Protein AF-A0A7S2LHW0-F1 (afdb_monomer)

pLDDT: mean 75.79, std 20.21, range [29.61, 96.0]

Radius of gyration: 21.24 Å; Cα contacts (8 Å, |Δi|>4): 248; chains: 1; bounding box: 62×40×60 Å

Solvent-accessible surface area (backbone atoms only — not comparable to full-atom values): 13109 Å² total; per-residue (Å²): 128,64,91,74,35,71,69,47,44,50,52,31,43,50,45,49,65,37,89,84,50,51,56,59,52,28,21,49,29,48,45,50,35,62,70,56,60,42,73,67,28,50,48,43,50,59,73,39,40,67,63,47,50,50,56,47,60,73,57,48,66,50,90,78,70,46,72,48,52,52,50,23,53,54,34,50,50,54,50,34,39,74,66,54,41,72,67,34,48,55,51,32,48,54,51,36,67,39,85,79,37,59,69,70,57,26,48,52,26,30,50,33,35,33,70,48,60,40,72,65,30,43,50,51,31,43,50,46,34,60,38,84,85,51,53,70,66,53,22,46,41,18,49,50,24,34,60,70,50,63,39,76,65,26,50,51,44,50,63,76,35,45,68,42,51,48,56,50,44,60,63,36,72,78,46,94,74,52,76,60,46,53,53,50,50,52,50,44,45,73,70,64,48,83,77,74,66,66,76,69,80,78,62,75,81,71,95,82,72,85,64,58,61,64,52,51,50,52,53,59,64,68,60,54,70,69,70,58,58,74,66,74,76,122

Organism: NCBI:txid1333877

InterPro domains:
  IPR004155 PBS lyase HEAT-like repeat [PF03130] (76-98)
  IPR004155 PBS lyase HEAT-like repeat [SM00567] (23-52)
  IPR004155 PBS lyase HEAT-like repeat [SM00567] (70-99)
  IPR004155 PBS lyase HEAT-like repeat [SM00567] (103-132)
  IPR004155 PBS lyase HEAT-like repeat [SM00567] (136-168)
  IPR011989 Armadillo-like helical [G3DSA:1.25.10.10] (68-234)
  IPR016024 Armadillo-type fold [SSF48371] (73-160)

Sequence (234 aa):
GKIGSDEAVRALKEALLAPVAGLGIRGRALGELLNIGSEEALAALRDAMEPLKKVMMDNLNVKLHDFVTMEFLQGAIKALVKIGSEEAVAALKKVLQNPTGQSQIRERAAEALCKIGSEQAAAVLAEVLKDLKADRGTRVRSAEALGKLGSKKAVAALKDSVPALKDLLDKFAKDATHADAMSVAEILGKIGSKAAVPVQELNKPEPGMKMREGMDEARGKIGSKEAVSALKGA

Nearest PDB structures (foldseek):
  4d4z-assembly1_A  TM=3.324E-01  e=2.562E-05  Homo sapiens
  5tqc-assembly1_A  TM=3.895E-01  e=8.385E-02  Homo sapiens
  8a1i-assembly1_A  TM=3.280E-01  e=5.099E-02  Mus musculus
  2z5k-assembly1_A  TM=4.441E-01  e=1.729E-01  Homo sapiens
  5j3v-assembly2_B  TM=3.853E-01  e=2.482E-01  Homo sap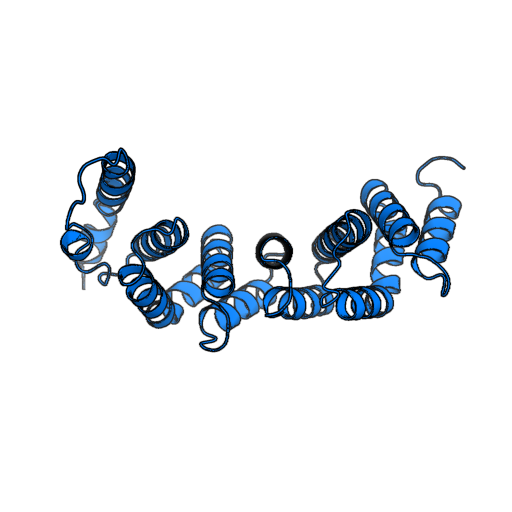iens

Structure (mmCIF, N/CA/C/O backbone):
data_AF-A0A7S2LHW0-F1
#
_entry.id   AF-A0A7S2LHW0-F1
#
loop_
_atom_site.group_PDB
_atom_site.id
_atom_site.type_symbol
_atom_site.label_atom_id
_atom_site.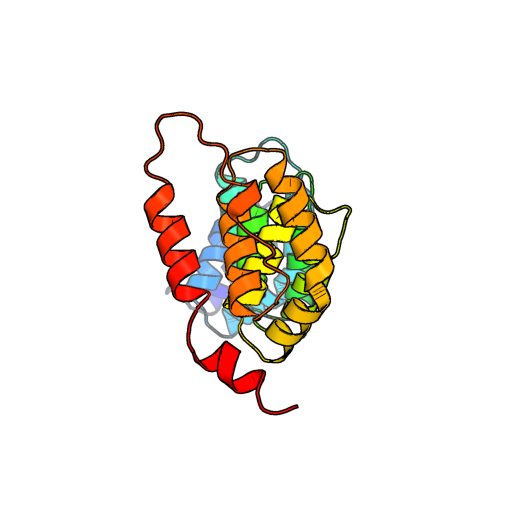label_alt_id
_atom_site.label_comp_id
_atom_site.label_asym_id
_atom_site.label_entity_id
_atom_site.label_seq_id
_atom_site.pdbx_PDB_ins_code
_atom_site.Cartn_x
_atom_site.Cartn_y
_atom_site.Cartn_z
_atom_site.occupancy
_atom_site.B_iso_or_equiv
_atom_site.auth_seq_id
_atom_site.auth_comp_id
_atom_site.auth_asym_id
_atom_site.auth_atom_id
_atom_site.pdbx_PDB_model_num
ATOM 1 N N . GLY A 1 1 ? 14.657 6.210 -31.011 1.00 49.12 1 GLY A N 1
ATOM 2 C CA . GLY A 1 1 ? 13.487 5.468 -31.523 1.00 49.12 1 GLY A CA 1
ATOM 3 C C . GLY A 1 1 ? 12.232 6.269 -31.255 1.00 49.12 1 GLY A C 1
ATOM 4 O O . GLY A 1 1 ? 12.289 7.184 -30.440 1.00 49.12 1 GLY A O 1
ATOM 5 N N . LYS A 1 2 ? 11.126 5.965 -31.941 1.00 57.84 2 LYS A N 1
ATOM 6 C CA . LYS A 1 2 ? 9.816 6.550 -31.612 1.00 57.84 2 LYS A CA 1
ATOM 7 C C . LYS A 1 2 ? 9.465 6.187 -30.162 1.00 57.84 2 LYS A C 1
ATOM 9 O O . LYS A 1 2 ? 9.706 5.055 -29.749 1.00 57.84 2 LYS A O 1
ATOM 14 N N . ILE A 1 3 ? 8.942 7.142 -29.395 1.00 59.22 3 ILE A N 1
ATOM 15 C CA . ILE A 1 3 ? 8.457 6.886 -28.032 1.00 59.22 3 ILE A CA 1
ATOM 16 C C . ILE A 1 3 ? 7.357 5.820 -28.134 1.00 59.22 3 ILE A C 1
ATOM 18 O O . ILE A 1 3 ? 6.419 5.993 -28.911 1.00 59.22 3 ILE A O 1
ATOM 22 N N . GLY A 1 4 ? 7.518 4.709 -27.411 1.00 64.06 4 GLY A N 1
ATOM 23 C CA . GLY A 1 4 ? 6.578 3.584 -27.422 1.00 64.06 4 GLY A CA 1
ATOM 24 C C . GLY A 1 4 ? 6.794 2.518 -28.505 1.00 64.06 4 GLY A C 1
ATOM 25 O O . GLY A 1 4 ? 5.899 1.706 -28.692 1.00 64.06 4 GLY A O 1
ATOM 26 N N . SER A 1 5 ? 7.930 2.488 -29.220 1.00 81.75 5 SER A N 1
ATOM 27 C CA . SER A 1 5 ? 8.251 1.325 -30.072 1.00 81.75 5 SER A CA 1
ATOM 28 C C . SER A 1 5 ? 8.677 0.108 -29.241 1.00 81.75 5 SER A C 1
ATOM 30 O O . SER A 1 5 ? 9.200 0.266 -28.133 1.00 81.75 5 SER A O 1
ATOM 32 N N . ASP A 1 6 ? 8.519 -1.098 -29.789 1.00 85.88 6 ASP A N 1
ATOM 33 C CA . ASP A 1 6 ? 8.935 -2.349 -29.138 1.00 85.88 6 ASP A CA 1
ATOM 34 C C . ASP A 1 6 ? 10.423 -2.334 -28.758 1.00 85.88 6 ASP A C 1
ATOM 36 O O . ASP A 1 6 ? 10.808 -2.799 -27.682 1.00 85.88 6 ASP A O 1
ATOM 40 N N . GLU A 1 7 ? 11.278 -1.725 -29.590 1.00 88.00 7 GLU A N 1
ATOM 41 C CA . GLU A 1 7 ? 12.697 -1.556 -29.265 1.00 88.00 7 GLU A CA 1
ATOM 42 C C . GLU A 1 7 ? 12.911 -0.619 -28.074 1.00 88.00 7 GLU A C 1
ATOM 44 O O . GLU A 1 7 ? 13.799 -0.861 -27.254 1.00 88.00 7 GLU A O 1
ATOM 49 N N . ALA A 1 8 ? 12.104 0.440 -27.949 1.00 89.62 8 ALA A N 1
ATOM 50 C CA . ALA A 1 8 ? 12.177 1.348 -26.810 1.00 89.62 8 ALA A CA 1
ATOM 51 C C . ALA A 1 8 ? 11.756 0.636 -25.516 1.00 89.62 8 ALA A C 1
ATOM 53 O O . ALA A 1 8 ? 12.465 0.726 -24.515 1.00 89.62 8 ALA A O 1
ATOM 54 N N . VAL A 1 9 ? 10.659 -0.128 -25.543 1.00 92.19 9 VAL A N 1
ATOM 55 C CA . VAL A 1 9 ? 10.203 -0.930 -24.394 1.00 92.19 9 VAL A CA 1
ATOM 56 C C . VAL A 1 9 ? 11.270 -1.944 -23.977 1.00 92.19 9 VAL A C 1
ATOM 58 O O . VAL A 1 9 ? 11.581 -2.067 -22.789 1.00 92.19 9 VAL A O 1
ATOM 61 N N . ARG A 1 10 ? 11.893 -2.624 -24.946 1.00 91.12 10 ARG A N 1
ATOM 62 C CA . ARG A 1 10 ? 12.979 -3.574 -24.687 1.00 91.12 10 ARG A CA 1
ATOM 63 C C . ARG A 1 10 ? 14.188 -2.907 -24.032 1.00 91.12 10 ARG A C 1
ATOM 65 O O . ARG A 1 10 ? 14.666 -3.398 -23.012 1.00 91.12 10 ARG A O 1
ATOM 72 N N . ALA A 1 11 ? 14.641 -1.772 -24.564 1.00 92.31 11 ALA A N 1
ATOM 73 C CA . ALA A 1 11 ? 15.771 -1.033 -24.003 1.00 92.31 11 ALA A CA 1
ATOM 74 C C . ALA A 1 11 ? 15.489 -0.545 -22.571 1.00 92.31 11 ALA A C 1
ATOM 76 O O . ALA A 1 11 ? 16.358 -0.612 -21.700 1.00 92.31 11 ALA A O 1
ATOM 77 N N . LEU A 1 12 ? 14.259 -0.099 -22.295 1.00 93.00 12 LEU A N 1
ATOM 78 C CA . LEU A 1 12 ? 13.845 0.308 -20.952 1.00 93.00 12 LEU A CA 1
ATOM 79 C C . LEU A 1 12 ? 13.828 -0.876 -19.978 1.00 93.00 12 LEU A C 1
ATOM 81 O O . LEU A 1 12 ? 14.305 -0.742 -18.851 1.00 93.00 12 LEU A O 1
ATOM 85 N N . LYS A 1 13 ? 13.346 -2.049 -20.409 1.00 92.25 13 LYS A N 1
ATOM 86 C CA . LYS A 1 13 ? 13.404 -3.286 -19.614 1.00 92.25 13 LYS A CA 1
ATOM 87 C C . LYS A 1 13 ? 14.845 -3.672 -19.276 1.00 92.25 13 LYS A C 1
ATOM 89 O O . LYS A 1 13 ? 15.141 -4.009 -18.131 1.00 92.25 13 LYS A O 1
ATOM 94 N N . GLU A 1 14 ? 15.750 -3.597 -20.247 1.00 91.88 14 GLU A N 1
ATOM 95 C CA . GLU A 1 14 ? 17.173 -3.886 -20.041 1.00 91.88 14 GLU A CA 1
ATOM 96 C C . GLU A 1 14 ? 17.810 -2.898 -19.053 1.00 91.88 14 GLU A C 1
ATOM 98 O O . GLU A 1 14 ? 18.486 -3.318 -18.114 1.00 91.88 14 GLU A O 1
ATOM 103 N N . ALA A 1 15 ? 17.529 -1.598 -19.185 1.00 91.81 15 ALA A N 1
ATOM 104 C CA . ALA A 1 15 ? 18.008 -0.576 -18.253 1.00 91.81 15 ALA A CA 1
ATOM 105 C C . ALA A 1 15 ? 17.473 -0.775 -16.823 1.00 91.81 15 ALA A C 1
ATOM 107 O O . ALA A 1 15 ? 18.178 -0.511 -15.846 1.00 91.81 15 ALA A O 1
ATOM 108 N N . LEU A 1 16 ? 16.238 -1.262 -16.693 1.00 89.50 16 LEU A N 1
ATOM 109 C CA . LEU A 1 16 ? 15.597 -1.558 -15.415 1.00 89.50 16 LEU A CA 1
ATOM 110 C C . LEU A 1 16 ? 16.256 -2.744 -14.694 1.00 89.50 16 LEU A C 1
ATOM 112 O O . LEU A 1 16 ? 16.448 -2.705 -13.476 1.00 89.50 16 LEU A O 1
ATOM 116 N N . LEU A 1 17 ? 16.619 -3.782 -15.452 1.00 87.50 17 LEU A N 1
ATOM 117 C CA . LEU A 1 17 ? 17.159 -5.047 -14.945 1.00 87.50 17 LEU A CA 1
ATOM 118 C C . LEU A 1 17 ? 18.690 -5.105 -14.908 1.00 87.50 17 LEU A C 1
ATOM 120 O O . LEU A 1 17 ? 19.252 -6.031 -14.322 1.00 87.50 17 LEU A O 1
ATOM 124 N N . ALA A 1 18 ? 19.371 -4.124 -15.500 1.00 88.62 18 ALA A N 1
ATOM 125 C CA . ALA A 1 18 ? 20.823 -4.075 -15.550 1.00 88.62 18 ALA A CA 1
ATOM 126 C C . ALA A 1 18 ? 21.444 -4.176 -14.133 1.00 88.62 18 ALA A C 1
ATOM 128 O O . ALA A 1 18 ? 21.100 -3.381 -13.243 1.00 88.62 18 ALA A O 1
ATOM 129 N N . PRO A 1 19 ? 22.390 -5.113 -13.904 1.00 81.25 19 PRO A N 1
ATOM 130 C CA . PRO A 1 19 ? 23.000 -5.331 -12.590 1.00 81.25 19 PRO A CA 1
ATOM 131 C C . PRO A 1 19 ? 23.672 -4.080 -12.015 1.00 81.25 19 PRO A C 1
ATOM 133 O O . PRO A 1 19 ? 23.553 -3.804 -10.824 1.00 81.25 19 PRO A O 1
ATOM 136 N N . VAL A 1 20 ? 24.321 -3.296 -12.882 1.00 81.00 20 VAL A N 1
ATOM 137 C CA . VAL A 1 20 ? 25.066 -2.076 -12.527 1.00 81.00 20 VAL A CA 1
ATOM 138 C C . VAL A 1 20 ? 24.219 -0.800 -12.566 1.00 81.00 20 VAL A C 1
ATOM 140 O O . VAL A 1 20 ? 24.731 0.283 -12.293 1.00 81.00 20 VAL A O 1
ATOM 143 N N . ALA A 1 21 ? 22.932 -0.888 -12.916 1.00 84.75 21 ALA A N 1
ATOM 144 C CA . ALA A 1 21 ? 22.084 0.296 -12.989 1.00 84.75 21 ALA A CA 1
ATOM 145 C C . ALA A 1 21 ? 21.808 0.865 -11.591 1.00 84.75 21 ALA A C 1
ATOM 147 O O . ALA A 1 21 ? 21.244 0.195 -10.723 1.00 84.75 21 ALA A O 1
ATOM 148 N N . GLY A 1 22 ? 22.164 2.135 -11.397 1.00 87.56 22 GLY A N 1
ATOM 149 C CA . GLY A 1 22 ? 21.796 2.889 -10.202 1.00 87.56 22 GLY A CA 1
ATOM 150 C C . GLY A 1 22 ? 20.292 3.182 -10.137 1.00 87.56 22 GLY A C 1
ATOM 151 O O . GLY A 1 22 ? 19.583 3.134 -11.148 1.00 87.56 22 GLY A O 1
ATOM 152 N N . LEU A 1 23 ? 19.805 3.546 -8.947 1.00 87.56 23 LEU A N 1
ATOM 153 C CA . LEU A 1 23 ? 18.380 3.808 -8.698 1.00 87.56 23 LEU A CA 1
ATOM 154 C C . LEU A 1 23 ? 17.786 4.874 -9.627 1.00 87.56 23 LEU A C 1
ATOM 156 O O . LEU A 1 23 ? 16.655 4.717 -10.068 1.00 87.56 23 LEU A O 1
ATOM 160 N N . GLY A 1 24 ? 18.548 5.905 -10.005 1.00 87.75 24 GLY A N 1
ATOM 161 C CA . GLY A 1 24 ? 18.067 6.945 -10.924 1.00 87.75 24 GLY A CA 1
ATOM 162 C C . GLY A 1 24 ? 17.865 6.467 -12.368 1.00 87.75 24 GLY A C 1
ATOM 163 O O . GLY A 1 24 ? 17.006 6.981 -13.081 1.00 87.75 24 GLY A O 1
ATOM 164 N N . ILE A 1 25 ? 18.626 5.467 -12.827 1.00 90.38 25 ILE A N 1
ATOM 165 C CA . ILE A 1 25 ? 18.393 4.846 -14.143 1.00 90.38 25 ILE A CA 1
ATOM 166 C C . ILE A 1 25 ? 17.143 3.973 -14.065 1.00 90.38 25 ILE A C 1
ATOM 168 O O . ILE A 1 25 ? 16.251 4.115 -14.897 1.00 90.38 25 ILE A O 1
ATOM 172 N N . ARG A 1 26 ? 17.045 3.138 -13.024 1.00 91.25 26 ARG A N 1
ATOM 173 C CA . ARG A 1 26 ? 15.880 2.272 -12.802 1.00 91.25 26 ARG A CA 1
ATOM 174 C C . ARG A 1 26 ? 14.591 3.078 -12.635 1.00 91.25 26 ARG A C 1
ATOM 176 O O . ARG A 1 26 ? 13.584 2.730 -13.235 1.00 91.25 26 ARG A O 1
ATOM 183 N N . GLY A 1 27 ? 14.631 4.169 -11.872 1.00 87.94 27 GLY A N 1
ATOM 184 C CA . GLY A 1 27 ? 13.491 5.056 -11.633 1.00 87.94 27 GLY A CA 1
ATOM 185 C C . GLY A 1 27 ? 12.980 5.699 -12.919 1.00 87.94 27 GLY A C 1
ATOM 186 O O . GLY A 1 27 ? 11.784 5.636 -13.194 1.00 87.94 27 GLY A O 1
ATOM 187 N N . ARG A 1 28 ? 13.888 6.221 -13.756 1.00 89.88 28 ARG A N 1
ATOM 188 C CA . ARG A 1 28 ? 13.533 6.766 -15.076 1.00 89.88 28 ARG A CA 1
ATOM 189 C C . ARG A 1 28 ? 12.982 5.698 -16.008 1.00 89.88 28 ARG A C 1
ATOM 191 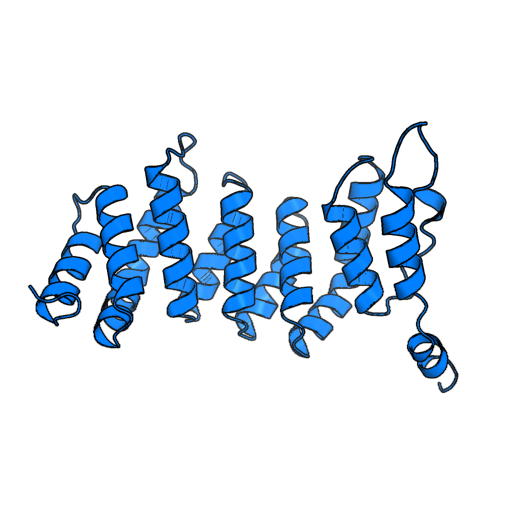O O . ARG A 1 28 ? 11.912 5.894 -16.566 1.00 89.88 28 ARG A O 1
ATOM 198 N N . ALA A 1 29 ? 13.661 4.556 -16.127 1.00 92.19 29 ALA A N 1
ATOM 199 C CA . ALA A 1 29 ? 13.200 3.462 -16.977 1.00 92.19 29 ALA A CA 1
ATOM 200 C C . ALA A 1 29 ? 11.789 2.998 -16.589 1.00 92.19 29 ALA A C 1
ATOM 202 O O . ALA A 1 29 ? 10.929 2.795 -17.442 1.00 92.19 29 ALA A O 1
ATOM 203 N N . LEU A 1 30 ? 11.535 2.899 -15.285 1.00 91.44 30 LEU A N 1
ATOM 204 C CA . LEU A 1 30 ? 10.238 2.530 -14.750 1.00 91.44 30 LEU A CA 1
ATOM 205 C C . LEU A 1 30 ? 9.175 3.607 -15.017 1.00 91.44 30 LEU A C 1
ATOM 207 O O . LEU A 1 30 ? 8.063 3.272 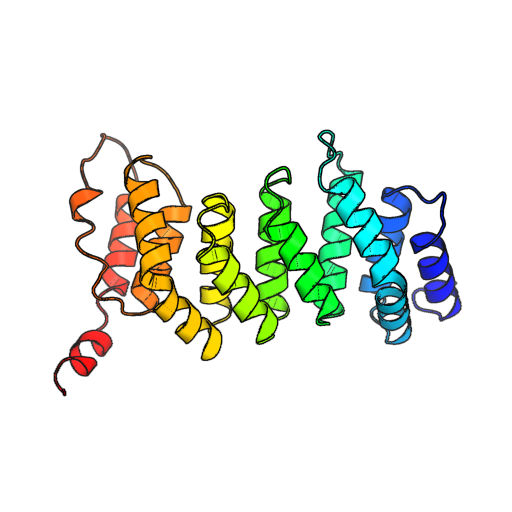-15.416 1.00 91.44 30 LEU A O 1
ATOM 211 N N . GLY A 1 31 ? 9.506 4.888 -14.838 1.00 88.75 31 GLY A N 1
ATOM 212 C CA . GLY A 1 31 ? 8.614 6.002 -15.168 1.00 88.75 31 GLY A CA 1
ATOM 213 C C . GLY A 1 31 ? 8.221 6.026 -16.646 1.00 88.75 31 GLY A C 1
ATOM 214 O O . GLY A 1 31 ? 7.042 6.159 -16.963 1.00 88.75 31 GLY A O 1
ATOM 215 N N . GLU A 1 32 ? 9.184 5.813 -17.542 1.00 91.81 32 GLU A N 1
ATOM 216 C CA . GLU A 1 32 ? 8.941 5.753 -18.987 1.00 91.81 32 GLU A CA 1
ATOM 217 C C . GLU A 1 32 ? 8.075 4.550 -19.379 1.00 91.81 32 GLU A C 1
ATOM 219 O O . GLU A 1 32 ? 7.113 4.709 -20.126 1.00 91.81 32 GLU A O 1
ATOM 224 N N . LEU A 1 33 ? 8.334 3.359 -18.826 1.00 91.88 33 LEU A N 1
ATOM 225 C CA . LEU A 1 33 ? 7.483 2.183 -19.063 1.00 91.88 33 LEU A CA 1
ATOM 226 C C . LEU A 1 33 ? 6.033 2.427 -18.617 1.00 91.88 33 LEU A C 1
ATOM 228 O O . LEU A 1 33 ? 5.095 2.037 -19.313 1.00 91.88 33 LEU A O 1
ATOM 232 N N . LEU A 1 34 ? 5.837 3.113 -17.486 1.00 89.31 34 LEU A N 1
ATOM 233 C CA . LEU A 1 34 ? 4.503 3.488 -17.008 1.00 89.31 34 LEU A CA 1
ATOM 234 C C . LEU A 1 34 ? 3.819 4.530 -17.896 1.00 89.31 34 LEU A C 1
ATOM 236 O O . LEU A 1 34 ? 2.600 4.467 -18.049 1.00 89.31 34 LEU A O 1
ATOM 240 N N . ASN A 1 35 ? 4.581 5.473 -18.453 1.00 90.62 35 ASN A N 1
ATOM 241 C CA . ASN A 1 35 ? 4.065 6.480 -19.378 1.00 90.62 35 ASN A CA 1
ATOM 242 C C . ASN A 1 35 ? 3.674 5.868 -20.727 1.00 90.62 35 ASN A C 1
ATOM 244 O O . ASN A 1 35 ? 2.663 6.273 -21.295 1.00 90.62 35 ASN A O 1
ATOM 248 N N . ILE A 1 36 ? 4.446 4.893 -21.224 1.00 92.00 36 ILE A N 1
ATOM 249 C CA . ILE A 1 36 ? 4.129 4.163 -22.458 1.00 92.00 36 ILE A CA 1
ATOM 250 C C . ILE A 1 36 ? 2.824 3.384 -22.283 1.00 92.00 36 ILE A C 1
ATOM 252 O O . ILE A 1 36 ? 1.931 3.492 -23.118 1.00 92.00 36 ILE A O 1
ATOM 256 N N . GLY A 1 37 ? 2.704 2.605 -21.202 1.00 85.44 37 GLY A N 1
ATOM 257 C CA . GLY A 1 37 ? 1.454 1.935 -20.830 1.00 85.44 37 GLY A CA 1
ATOM 258 C C . GLY A 1 37 ? 0.916 0.900 -21.830 1.00 85.44 37 GLY A C 1
ATOM 259 O O . GLY A 1 37 ? -0.226 0.475 -21.667 1.00 85.44 37 GLY A O 1
ATOM 260 N N . SER A 1 38 ? 1.700 0.495 -22.838 1.00 89.69 38 SER A N 1
ATOM 261 C CA . SER A 1 38 ? 1.346 -0.590 -23.763 1.00 89.69 38 SER A CA 1
ATOM 262 C C . SER A 1 38 ? 1.349 -1.947 -23.053 1.00 89.69 38 SER A C 1
ATOM 264 O O . SER A 1 38 ? 1.944 -2.092 -21.980 1.00 89.69 38 SER A O 1
ATOM 266 N N . GLU A 1 39 ? 0.716 -2.961 -23.646 1.00 88.44 39 GLU A N 1
ATOM 267 C CA . GLU A 1 39 ? 0.726 -4.327 -23.098 1.00 88.44 39 GLU A CA 1
ATOM 268 C C . GLU A 1 39 ? 2.154 -4.861 -22.940 1.00 88.44 39 GLU A C 1
ATOM 270 O O . GLU A 1 39 ? 2.488 -5.452 -21.916 1.00 88.44 39 GLU A O 1
ATOM 275 N N . GLU A 1 40 ? 3.036 -4.566 -23.892 1.00 89.19 40 GLU A N 1
ATOM 276 C CA . GLU A 1 40 ? 4.448 -4.944 -23.862 1.00 89.19 40 GLU A CA 1
ATOM 277 C C . GLU A 1 40 ? 5.194 -4.223 -22.735 1.00 89.19 40 GLU A C 1
ATOM 279 O O . GLU A 1 40 ? 6.014 -4.829 -22.043 1.00 89.19 40 GLU A O 1
ATOM 284 N N . ALA A 1 41 ? 4.899 -2.939 -22.505 1.00 89.69 41 ALA A N 1
ATOM 285 C CA . ALA A 1 41 ? 5.489 -2.180 -21.406 1.00 89.69 41 ALA A CA 1
ATOM 286 C C . ALA A 1 41 ? 5.021 -2.712 -20.043 1.00 89.69 41 ALA A C 1
ATOM 288 O O . ALA A 1 41 ? 5.824 -2.857 -19.118 1.00 89.69 41 ALA A O 1
ATOM 289 N N . LEU A 1 42 ? 3.741 -3.072 -19.922 1.00 88.38 42 LEU A N 1
ATOM 290 C CA . LEU A 1 42 ? 3.202 -3.710 -18.723 1.00 88.38 42 LEU A CA 1
ATOM 291 C C . LEU A 1 42 ? 3.767 -5.123 -18.530 1.00 88.38 42 LEU A C 1
ATOM 293 O O . LEU A 1 42 ? 4.089 -5.490 -17.402 1.00 88.38 42 LEU A O 1
ATOM 297 N N . ALA A 1 43 ? 3.951 -5.900 -19.599 1.00 89.19 43 ALA A N 1
ATOM 298 C CA . ALA A 1 43 ? 4.612 -7.203 -19.553 1.00 89.19 43 ALA A CA 1
ATOM 299 C C . ALA A 1 43 ? 6.074 -7.072 -19.101 1.00 89.19 43 ALA A C 1
ATOM 301 O O . ALA A 1 43 ? 6.513 -7.804 -18.220 1.00 89.19 43 ALA A O 1
ATOM 302 N N . ALA A 1 44 ? 6.806 -6.075 -19.605 1.00 89.75 44 ALA A N 1
ATOM 303 C CA . ALA A 1 44 ? 8.161 -5.779 -19.151 1.00 89.75 44 ALA A CA 1
ATOM 304 C C . ALA A 1 44 ? 8.216 -5.438 -17.653 1.00 89.75 44 ALA A C 1
ATOM 306 O O . ALA A 1 44 ? 9.117 -5.905 -16.953 1.00 89.75 44 ALA A O 1
ATOM 307 N N . LEU A 1 45 ? 7.248 -4.665 -17.148 1.00 90.75 45 LEU A N 1
ATOM 308 C CA . LEU A 1 45 ? 7.131 -4.364 -15.720 1.00 90.75 45 LEU A CA 1
ATOM 309 C C . LEU A 1 45 ? 6.787 -5.611 -14.892 1.00 90.75 45 LEU A C 1
ATOM 311 O O . LEU A 1 45 ? 7.373 -5.794 -13.826 1.00 90.75 45 LEU A O 1
ATOM 315 N N . ARG A 1 46 ? 5.892 -6.483 -15.382 1.00 89.19 46 ARG A N 1
ATOM 316 C CA . ARG A 1 46 ? 5.557 -7.770 -14.743 1.00 89.19 46 ARG A CA 1
ATOM 317 C C . ARG A 1 46 ? 6.781 -8.679 -14.652 1.00 89.19 46 ARG A C 1
ATOM 319 O O . ARG A 1 46 ? 7.082 -9.170 -13.570 1.00 89.19 46 ARG A O 1
ATOM 326 N N . ASP A 1 47 ? 7.538 -8.825 -15.733 1.00 88.56 47 ASP A N 1
ATOM 327 C CA . ASP A 1 47 ? 8.767 -9.628 -15.754 1.00 88.56 47 ASP A CA 1
ATOM 328 C C . ASP A 1 47 ? 9.835 -9.083 -14.796 1.00 88.56 47 ASP A C 1
ATOM 330 O O . ASP A 1 47 ? 10.633 -9.833 -14.232 1.00 88.56 47 ASP A O 1
ATOM 334 N N . ALA A 1 48 ? 9.852 -7.764 -14.595 1.00 86.44 48 ALA A N 1
ATOM 335 C CA . ALA A 1 48 ? 10.782 -7.105 -13.694 1.00 86.44 48 ALA A CA 1
ATOM 336 C C . ALA A 1 48 ? 10.335 -7.107 -12.224 1.00 86.44 48 ALA A C 1
ATOM 338 O O . ALA A 1 48 ? 11.087 -6.632 -11.375 1.00 86.44 48 ALA A O 1
ATOM 339 N N . MET A 1 49 ? 9.160 -7.650 -11.890 1.00 83.88 49 MET A N 1
ATOM 340 C CA . MET A 1 49 ? 8.574 -7.557 -10.549 1.00 83.88 49 MET A CA 1
ATOM 341 C C . MET A 1 49 ? 9.455 -8.113 -9.439 1.00 83.88 49 MET A C 1
ATOM 343 O O . MET A 1 49 ? 9.690 -7.429 -8.444 1.00 83.88 49 MET A O 1
ATOM 347 N N . GLU A 1 50 ? 9.948 -9.343 -9.581 1.00 86.00 50 GLU A N 1
ATOM 348 C CA . GLU A 1 50 ? 10.739 -9.970 -8.518 1.00 86.00 50 GLU A CA 1
ATOM 349 C C . GLU A 1 50 ? 12.100 -9.267 -8.326 1.00 86.00 50 GLU A C 1
ATOM 351 O O . GLU A 1 50 ? 12.435 -8.921 -7.186 1.00 86.00 50 GLU A O 1
ATOM 356 N N . PRO A 1 51 ? 12.853 -8.928 -9.398 1.00 85.44 51 PRO A N 1
ATOM 357 C CA . PRO A 1 51 ? 14.030 -8.067 -9.284 1.00 85.44 51 PRO A CA 1
ATOM 358 C C . PRO A 1 51 ? 13.726 -6.701 -8.656 1.00 85.44 51 PRO A C 1
ATOM 360 O O . PRO A 1 51 ? 14.453 -6.257 -7.766 1.00 85.44 51 PRO A O 1
ATOM 363 N N . LEU A 1 52 ? 12.643 -6.038 -9.077 1.00 83.56 52 LEU A N 1
ATOM 364 C CA . LEU A 1 52 ? 12.255 -4.723 -8.566 1.00 83.56 52 LEU A CA 1
ATOM 365 C C . LEU A 1 52 ? 11.886 -4.770 -7.096 1.00 83.56 52 LEU A C 1
ATOM 367 O O . LEU A 1 52 ? 12.313 -3.910 -6.335 1.00 83.56 52 LEU A O 1
ATOM 371 N N . LYS A 1 53 ? 11.129 -5.782 -6.686 1.00 85.88 53 LYS A N 1
ATOM 372 C CA . LYS A 1 53 ? 10.786 -6.031 -5.291 1.00 85.88 53 LYS A CA 1
ATOM 373 C C . LYS A 1 53 ? 12.048 -6.204 -4.460 1.00 85.88 53 LYS A C 1
ATOM 375 O O . LYS A 1 53 ? 12.136 -5.581 -3.410 1.00 85.88 53 LYS A O 1
ATOM 380 N N . LYS A 1 54 ? 13.036 -6.976 -4.922 1.00 86.69 54 LYS A N 1
ATOM 381 C CA . LYS A 1 54 ? 14.317 -7.122 -4.215 1.00 86.69 54 LYS A CA 1
ATOM 382 C C . LYS A 1 54 ? 15.021 -5.773 -4.045 1.00 86.69 54 LYS A C 1
ATOM 384 O O . LYS A 1 54 ? 15.286 -5.373 -2.918 1.00 86.69 54 LYS A O 1
ATOM 389 N N . VAL A 1 55 ? 15.227 -5.036 -5.139 1.00 86.31 55 VAL A N 1
ATOM 390 C CA . VAL A 1 55 ? 15.868 -3.708 -5.103 1.00 86.31 55 VAL A CA 1
ATOM 391 C C . VAL A 1 55 ? 15.084 -2.745 -4.211 1.00 86.31 55 VAL A C 1
ATOM 393 O O . VAL A 1 55 ? 15.677 -1.995 -3.444 1.00 86.31 55 VAL A O 1
ATOM 396 N N . MET A 1 56 ? 13.755 -2.773 -4.270 1.00 85.25 56 MET A N 1
ATOM 397 C CA . MET A 1 56 ? 12.893 -1.968 -3.413 1.00 85.25 56 MET A CA 1
ATOM 398 C C . MET A 1 56 ? 13.140 -2.300 -1.939 1.00 85.25 56 MET A C 1
ATOM 400 O O . MET A 1 56 ? 13.441 -1.390 -1.174 1.00 85.25 56 MET A O 1
ATOM 404 N N . MET A 1 57 ? 13.087 -3.580 -1.551 1.00 85.00 57 MET A N 1
ATOM 405 C CA . MET A 1 57 ? 13.299 -4.021 -0.165 1.00 85.00 57 MET A CA 1
ATOM 406 C C . MET A 1 57 ? 14.695 -3.664 0.355 1.00 85.00 57 MET A C 1
ATOM 408 O O . MET A 1 57 ? 14.810 -3.167 1.473 1.00 85.00 57 MET A O 1
ATOM 412 N N . ASP A 1 58 ? 15.733 -3.838 -0.464 1.00 86.06 58 ASP A N 1
ATOM 413 C CA . ASP A 1 58 ? 17.115 -3.507 -0.095 1.00 86.06 58 ASP A CA 1
ATOM 414 C C . ASP A 1 58 ? 17.293 -2.002 0.190 1.00 86.06 58 ASP A C 1
ATOM 416 O O . ASP A 1 58 ? 18.150 -1.606 0.978 1.00 86.06 58 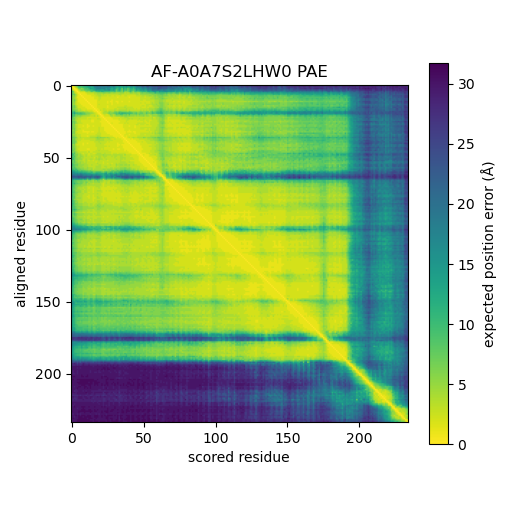ASP A O 1
ATOM 420 N N . ASN A 1 59 ? 16.449 -1.153 -0.409 1.00 81.62 59 ASN A N 1
ATOM 421 C CA . ASN A 1 59 ? 16.517 0.305 -0.284 1.00 81.62 59 ASN A CA 1
ATOM 422 C C . ASN A 1 59 ? 15.451 0.905 0.648 1.00 81.62 59 ASN A C 1
ATOM 424 O O . ASN A 1 59 ? 15.450 2.113 0.881 1.00 81.62 59 ASN A O 1
ATOM 428 N N . LEU A 1 60 ? 14.566 0.086 1.225 1.00 79.50 60 LEU A N 1
ATOM 429 C CA . LEU A 1 60 ? 13.522 0.542 2.149 1.00 79.50 60 LEU A CA 1
ATOM 430 C C . LEU A 1 60 ? 14.076 1.048 3.494 1.00 79.50 60 LEU A C 1
ATOM 432 O O . LEU A 1 60 ? 13.405 1.835 4.158 1.00 79.50 60 LEU A O 1
ATOM 436 N N . ASN A 1 61 ? 15.276 0.603 3.885 1.00 72.44 61 ASN A N 1
ATOM 437 C CA . ASN A 1 61 ? 15.869 0.858 5.207 1.00 72.44 61 ASN A CA 1
ATOM 438 C C . ASN A 1 61 ? 17.101 1.775 5.164 1.00 72.44 61 ASN A C 1
ATOM 440 O O . ASN A 1 61 ? 17.773 1.968 6.181 1.00 72.44 61 ASN A O 1
ATOM 444 N N . VAL A 1 62 ? 17.438 2.316 3.993 1.00 66.94 62 VAL A N 1
ATOM 445 C CA . VAL A 1 62 ? 18.612 3.174 3.831 1.00 66.94 62 VAL A CA 1
ATOM 446 C C . VAL A 1 62 ? 18.314 4.532 4.468 1.00 66.94 62 VAL A C 1
ATOM 448 O O . VAL A 1 62 ? 17.546 5.318 3.935 1.00 66.94 62 VAL A O 1
ATOM 451 N N . LYS A 1 63 ? 18.951 4.827 5.613 1.00 59.84 63 LYS A N 1
ATOM 452 C CA . LYS A 1 63 ? 18.795 6.095 6.366 1.00 59.84 63 LYS A CA 1
ATOM 453 C C . LYS A 1 63 ? 18.949 7.356 5.504 1.00 59.84 63 LYS A C 1
ATOM 455 O O . LYS A 1 63 ? 18.360 8.386 5.816 1.00 59.84 63 LYS A O 1
ATOM 460 N N . LEU A 1 64 ? 19.761 7.277 4.453 1.00 55.47 64 LEU A N 1
ATOM 461 C CA . LEU A 1 64 ? 19.979 8.333 3.470 1.00 55.47 64 LEU A CA 1
ATOM 462 C C . LEU A 1 64 ? 18.997 8.155 2.314 1.00 55.47 64 LEU A C 1
ATOM 464 O O . LEU A 1 64 ? 19.341 7.633 1.259 1.00 55.47 64 LEU A O 1
ATOM 468 N N . HIS A 1 65 ? 17.759 8.579 2.522 1.00 65.31 65 HIS A N 1
ATOM 469 C CA . HIS A 1 65 ? 16.809 8.668 1.425 1.00 65.31 65 HIS A CA 1
ATOM 470 C C . HIS A 1 65 ? 17.011 9.997 0.708 1.00 65.31 65 HIS A C 1
ATOM 472 O O . HIS A 1 65 ? 16.385 11.010 1.022 1.00 65.31 65 HIS A O 1
ATOM 478 N N . ASP A 1 66 ? 17.938 9.978 -0.239 1.00 76.75 66 ASP A N 1
ATOM 479 C CA . ASP A 1 66 ? 18.073 11.045 -1.211 1.00 76.75 66 ASP A CA 1
ATOM 480 C C . ASP A 1 66 ? 16.846 11.106 -2.137 1.00 76.75 66 ASP A C 1
ATOM 482 O O . ASP A 1 66 ? 15.989 10.213 -2.186 1.00 76.75 66 ASP A O 1
ATOM 486 N N . PHE A 1 67 ? 16.756 12.204 -2.882 1.00 79.19 67 PHE A N 1
ATOM 487 C CA . PHE A 1 67 ? 15.690 12.422 -3.855 1.00 79.19 67 PHE A CA 1
ATOM 488 C C . PHE A 1 67 ? 15.565 11.249 -4.846 1.00 79.19 67 PHE A C 1
ATOM 490 O O . PHE A 1 67 ? 14.456 10.833 -5.179 1.00 79.19 67 PHE A O 1
ATOM 497 N N . VAL A 1 68 ? 16.699 10.665 -5.243 1.00 83.31 68 VAL A N 1
ATOM 498 C CA . VAL A 1 68 ? 16.783 9.564 -6.212 1.00 83.31 68 VAL A CA 1
ATOM 499 C C . VAL A 1 68 ? 16.113 8.294 -5.683 1.00 83.31 68 VAL A C 1
ATOM 501 O O . VAL A 1 68 ? 15.358 7.637 -6.401 1.00 83.31 68 VAL A O 1
ATOM 504 N N . THR A 1 69 ? 16.344 7.953 -4.416 1.00 83.75 69 THR A N 1
ATOM 505 C CA . THR A 1 69 ? 15.732 6.787 -3.773 1.00 83.75 69 THR A CA 1
ATOM 506 C C . THR A 1 69 ? 14.221 6.962 -3.656 1.00 83.75 69 THR A C 1
ATOM 508 O O . THR A 1 69 ? 13.462 6.037 -3.951 1.00 83.75 69 THR A O 1
ATOM 511 N N . MET A 1 70 ? 13.762 8.160 -3.286 1.00 82.94 70 MET A N 1
ATOM 512 C CA . MET A 1 70 ? 12.331 8.460 -3.177 1.00 82.94 70 MET A CA 1
ATOM 513 C C . MET A 1 70 ? 11.626 8.398 -4.532 1.00 82.94 70 MET A C 1
ATOM 515 O O . MET A 1 70 ? 10.530 7.843 -4.624 1.00 82.94 70 MET A O 1
ATOM 519 N N . GLU A 1 71 ? 12.250 8.921 -5.586 1.00 84.94 71 GLU A N 1
ATOM 520 C CA . GLU A 1 71 ? 11.721 8.854 -6.948 1.00 84.94 71 GLU A CA 1
ATOM 521 C C . GLU A 1 71 ? 11.580 7.400 -7.420 1.00 84.94 71 GLU A C 1
ATOM 523 O O . GLU A 1 71 ? 10.511 7.001 -7.893 1.00 84.94 71 GLU A O 1
ATOM 528 N N . PHE A 1 72 ? 12.613 6.579 -7.202 1.00 89.31 72 PHE A N 1
ATOM 529 C CA . PHE A 1 72 ? 12.575 5.155 -7.530 1.00 89.31 72 PHE A CA 1
ATOM 530 C C . PHE A 1 72 ? 11.460 4.414 -6.778 1.00 89.31 72 PHE A C 1
ATOM 532 O O . PHE A 1 72 ? 10.660 3.723 -7.408 1.00 89.31 72 PHE A O 1
ATOM 539 N N . LEU A 1 73 ? 11.363 4.577 -5.451 1.00 89.12 73 LEU A N 1
ATOM 540 C CA . LEU A 1 73 ? 10.341 3.904 -4.638 1.00 89.12 73 LEU A CA 1
ATOM 541 C C . LEU A 1 73 ? 8.921 4.320 -5.045 1.00 89.12 73 LEU A C 1
ATOM 543 O O . LEU A 1 73 ? 8.028 3.478 -5.141 1.00 89.12 73 LEU A O 1
ATOM 547 N N . GLN A 1 74 ? 8.699 5.606 -5.323 1.00 88.00 74 GLN A N 1
ATOM 548 C CA . GLN A 1 74 ? 7.399 6.087 -5.793 1.00 88.00 74 GLN A CA 1
ATOM 549 C C . GLN A 1 74 ? 7.041 5.524 -7.166 1.00 88.00 74 GLN A C 1
ATOM 551 O O . GLN A 1 74 ? 5.887 5.149 -7.387 1.00 88.00 74 GLN A O 1
ATOM 556 N N . GLY A 1 75 ? 8.012 5.461 -8.077 1.00 89.75 75 GLY A N 1
ATOM 557 C CA . GLY A 1 75 ? 7.848 4.789 -9.356 1.00 89.75 75 GLY A CA 1
ATOM 558 C C . GLY A 1 75 ? 7.448 3.330 -9.146 1.00 89.75 75 GLY A C 1
ATOM 559 O O . GLY A 1 75 ? 6.392 2.915 -9.620 1.00 89.75 75 GLY A O 1
ATOM 560 N N . ALA A 1 76 ? 8.238 2.577 -8.378 1.00 90.94 76 ALA A N 1
ATOM 561 C CA . ALA A 1 76 ? 7.987 1.167 -8.105 1.00 90.94 76 ALA A CA 1
ATOM 562 C C . ALA A 1 76 ? 6.569 0.938 -7.560 1.00 90.94 76 ALA A C 1
ATOM 564 O O . ALA A 1 76 ? 5.834 0.118 -8.100 1.00 90.94 76 ALA A O 1
ATOM 565 N N . ILE A 1 77 ? 6.123 1.734 -6.582 1.00 93.00 77 ILE A N 1
ATOM 566 C CA . ILE A 1 77 ? 4.754 1.660 -6.050 1.00 93.00 77 ILE A CA 1
ATOM 567 C C . ILE A 1 77 ? 3.700 1.917 -7.139 1.00 93.00 77 ILE A C 1
ATOM 569 O O . ILE A 1 77 ? 2.704 1.197 -7.203 1.00 93.00 77 ILE A O 1
ATOM 573 N N . LYS A 1 78 ? 3.899 2.899 -8.028 1.00 92.06 78 LYS A N 1
ATOM 574 C CA . LYS A 1 78 ? 2.979 3.141 -9.157 1.00 92.06 78 LYS A CA 1
ATOM 575 C C . LYS A 1 78 ? 2.925 1.949 -10.116 1.00 92.06 78 LYS A C 1
ATOM 577 O O . LYS A 1 78 ? 1.839 1.617 -10.589 1.00 92.06 78 LYS A O 1
ATOM 582 N N . ALA A 1 79 ? 4.057 1.295 -10.374 1.00 90.44 79 ALA A N 1
ATOM 583 C CA . ALA A 1 79 ? 4.089 0.080 -11.183 1.00 90.44 79 ALA A CA 1
ATOM 584 C C . ALA A 1 79 ? 3.326 -1.069 -10.522 1.00 90.44 79 ALA A C 1
ATOM 586 O O . ALA A 1 79 ? 2.519 -1.712 -11.188 1.00 90.44 79 ALA A O 1
ATOM 587 N N . LEU A 1 80 ? 3.476 -1.255 -9.207 1.00 92.44 80 LEU A N 1
ATOM 588 C CA . LEU A 1 80 ? 2.712 -2.252 -8.449 1.00 92.44 80 LEU A CA 1
ATOM 589 C C . LEU A 1 80 ? 1.197 -2.034 -8.576 1.00 92.44 80 LEU A C 1
ATOM 591 O O . LEU A 1 80 ? 0.459 -2.997 -8.764 1.00 92.44 80 LEU A O 1
ATOM 595 N N . VAL A 1 81 ? 0.733 -0.779 -8.552 1.00 93.25 81 VAL A N 1
ATOM 596 C CA . VAL A 1 81 ? -0.688 -0.451 -8.771 1.00 93.25 81 VAL A CA 1
ATOM 597 C C . VAL A 1 81 ? -1.151 -0.834 -10.174 1.00 93.25 81 VAL A C 1
ATOM 599 O O . VAL A 1 81 ? -2.234 -1.388 -10.323 1.00 93.25 81 VAL A O 1
ATOM 602 N N . LYS A 1 82 ? -0.351 -0.534 -11.204 1.00 90.56 82 LYS A N 1
ATOM 603 C CA . LYS A 1 82 ? -0.693 -0.853 -12.600 1.00 90.56 82 LYS A CA 1
ATOM 604 C C . LYS A 1 82 ? -0.709 -2.353 -12.875 1.00 90.56 82 LYS A C 1
ATOM 606 O O . LYS A 1 82 ? -1.507 -2.802 -13.689 1.00 90.56 82 LYS A O 1
ATOM 611 N N . ILE A 1 83 ? 0.160 -3.106 -12.207 1.00 89.38 83 ILE A N 1
ATOM 612 C CA . ILE A 1 83 ? 0.225 -4.562 -12.330 1.00 89.38 83 ILE A CA 1
ATOM 613 C C . ILE A 1 83 ? -0.938 -5.217 -11.583 1.00 89.38 83 ILE A C 1
ATOM 615 O O . ILE A 1 83 ? -1.583 -6.101 -12.137 1.00 89.38 83 ILE A O 1
ATOM 619 N N . GLY A 1 84 ? -1.202 -4.793 -10.343 1.00 88.44 84 GLY A N 1
ATOM 620 C CA . GLY A 1 84 ? -2.357 -5.236 -9.557 1.00 88.44 84 GLY A CA 1
ATOM 621 C C . GLY A 1 84 ? -2.382 -6.726 -9.188 1.00 88.44 84 GLY A C 1
ATOM 622 O O . GLY A 1 84 ? -3.420 -7.204 -8.739 1.00 88.44 84 GLY A O 1
ATOM 623 N N . SER A 1 85 ? -1.278 -7.461 -9.373 1.00 90.25 85 SER A N 1
ATOM 624 C CA . SER A 1 85 ? -1.197 -8.897 -9.074 1.00 90.25 85 SER A CA 1
ATOM 625 C C . SER A 1 85 ? -1.133 -9.179 -7.570 1.00 90.25 85 SER A C 1
ATOM 627 O O . SER A 1 85 ? -0.888 -8.280 -6.757 1.00 90.25 85 SER A O 1
ATOM 629 N N . GLU A 1 86 ? -1.305 -10.443 -7.181 1.00 90.94 86 GLU A N 1
ATOM 630 C CA . GLU A 1 86 ? -1.194 -10.843 -5.774 1.00 90.94 86 GLU A CA 1
ATOM 631 C C . GLU A 1 86 ? 0.211 -10.583 -5.210 1.00 90.94 86 GLU A C 1
ATOM 633 O O . GLU A 1 86 ? 0.373 -10.135 -4.072 1.00 90.94 86 GLU A O 1
ATOM 638 N N . GLU A 1 87 ? 1.246 -10.773 -6.028 1.00 89.06 87 GLU A N 1
ATOM 639 C CA . GLU A 1 87 ? 2.629 -10.443 -5.683 1.00 89.06 87 GLU A CA 1
ATOM 640 C C . GLU A 1 87 ? 2.805 -8.939 -5.473 1.00 89.06 87 GLU A C 1
ATOM 642 O O . GLU A 1 87 ? 3.557 -8.525 -4.585 1.00 89.06 87 GLU A O 1
ATOM 647 N N . ALA A 1 88 ? 2.094 -8.113 -6.251 1.00 91.19 88 ALA A N 1
ATOM 648 C CA . ALA A 1 88 ? 2.109 -6.669 -6.074 1.00 91.19 88 ALA A CA 1
ATOM 649 C C . ALA A 1 88 ? 1.495 -6.274 -4.725 1.00 91.19 88 ALA A C 1
ATOM 651 O O . ALA A 1 88 ? 2.086 -5.489 -3.979 1.00 91.19 88 ALA A O 1
ATOM 652 N N . VAL A 1 89 ? 0.359 -6.880 -4.365 1.00 94.81 89 VAL A N 1
ATOM 653 C CA . VAL A 1 89 ? -0.286 -6.699 -3.055 1.00 94.81 89 VAL A CA 1
ATOM 654 C C . VAL A 1 89 ? 0.642 -7.145 -1.920 1.00 94.81 89 VAL A C 1
ATOM 656 O O . VAL A 1 89 ? 0.822 -6.413 -0.942 1.00 94.81 89 VAL A O 1
ATOM 659 N N . ALA A 1 90 ? 1.301 -8.297 -2.060 1.00 92.50 90 ALA A N 1
ATOM 660 C CA . ALA A 1 90 ? 2.250 -8.805 -1.071 1.00 92.50 90 ALA A CA 1
ATOM 661 C C . ALA A 1 90 ? 3.484 -7.898 -0.913 1.00 92.50 90 ALA A C 1
ATOM 663 O O . ALA A 1 90 ? 3.970 -7.695 0.204 1.00 92.50 90 ALA A O 1
ATOM 664 N N . ALA A 1 91 ? 3.992 -7.323 -2.006 1.00 91.75 91 ALA A N 1
ATOM 665 C CA . ALA A 1 91 ? 5.086 -6.358 -1.957 1.00 91.75 91 ALA A CA 1
ATOM 666 C C . ALA A 1 91 ? 4.662 -5.069 -1.236 1.00 91.75 91 ALA A C 1
ATOM 668 O O . ALA A 1 91 ? 5.375 -4.607 -0.344 1.00 91.75 91 ALA A O 1
ATOM 669 N N . LEU A 1 92 ? 3.481 -4.527 -1.555 1.00 94.50 92 LEU A N 1
ATOM 670 C CA . LEU A 1 92 ? 2.937 -3.329 -0.909 1.00 94.50 92 LEU A CA 1
ATOM 671 C C . LEU A 1 92 ? 2.674 -3.537 0.585 1.00 94.50 92 LEU A C 1
ATOM 673 O O . LEU A 1 92 ? 2.959 -2.637 1.372 1.00 94.50 92 LEU A O 1
ATOM 677 N N . LYS A 1 93 ? 2.219 -4.729 0.998 1.00 94.69 93 LYS A N 1
ATOM 678 C CA . LYS A 1 93 ? 2.098 -5.097 2.418 1.00 94.69 93 LYS A CA 1
ATOM 679 C C . LYS A 1 93 ? 3.423 -4.913 3.160 1.00 94.69 93 LYS A C 1
ATOM 681 O O . LYS A 1 93 ? 3.450 -4.282 4.213 1.00 94.69 93 LYS A O 1
ATOM 686 N N . LYS A 1 94 ? 4.528 -5.418 2.600 1.00 91.81 94 LYS A N 1
ATOM 687 C CA . LYS A 1 94 ? 5.860 -5.289 3.216 1.00 91.81 94 LYS A CA 1
ATOM 688 C C . LYS A 1 94 ? 6.317 -3.835 3.313 1.00 91.81 94 LYS A C 1
ATOM 690 O O . LYS A 1 94 ? 6.882 -3.454 4.331 1.00 91.81 94 LYS A O 1
ATOM 695 N N . VAL A 1 95 ? 6.050 -3.024 2.285 1.00 91.69 95 VAL A N 1
ATOM 696 C CA . VAL A 1 95 ? 6.353 -1.582 2.312 1.00 91.69 95 VAL A CA 1
ATOM 697 C C . VAL A 1 95 ? 5.553 -0.885 3.410 1.00 91.69 95 VAL A C 1
ATOM 699 O O . VAL A 1 95 ? 6.110 -0.113 4.186 1.00 91.69 95 VAL A O 1
ATOM 702 N N . LEU A 1 96 ? 4.255 -1.183 3.493 1.00 92.31 96 LEU A N 1
ATOM 703 C CA . LEU A 1 96 ? 3.353 -0.610 4.484 1.00 92.31 96 LEU A CA 1
ATOM 704 C C . LEU A 1 96 ? 3.747 -1.002 5.913 1.00 92.31 96 LEU A C 1
ATOM 706 O O . LEU A 1 96 ? 3.674 -0.171 6.804 1.00 92.31 96 LEU A O 1
ATOM 710 N N . GLN A 1 97 ? 4.202 -2.233 6.139 1.00 89.69 97 GLN A N 1
ATOM 711 C CA . GLN A 1 97 ? 4.616 -2.710 7.461 1.00 89.69 97 GLN A CA 1
ATOM 712 C C . GLN A 1 97 ? 6.071 -2.377 7.812 1.00 89.69 97 GLN A C 1
ATOM 714 O O . GLN A 1 97 ? 6.541 -2.825 8.852 1.00 89.69 97 GLN A O 1
ATOM 719 N N . ASN A 1 98 ? 6.802 -1.621 6.983 1.00 86.38 98 ASN A N 1
ATOM 720 C CA . ASN A 1 98 ? 8.201 -1.321 7.267 1.00 86.38 98 ASN A CA 1
ATOM 721 C C . ASN A 1 98 ? 8.345 -0.241 8.363 1.00 86.38 98 ASN A C 1
ATOM 723 O O . ASN A 1 98 ? 8.129 0.945 8.073 1.00 86.38 98 ASN A O 1
ATOM 727 N N . PRO A 1 99 ? 8.769 -0.595 9.593 1.00 75.31 99 PRO A N 1
ATOM 728 C CA . PRO A 1 99 ? 8.800 0.350 10.708 1.00 75.31 99 PRO A CA 1
ATOM 729 C C . PRO A 1 99 ? 9.905 1.404 10.567 1.00 75.31 99 PRO A C 1
ATOM 731 O O . PRO A 1 99 ? 9.792 2.492 11.126 1.00 75.31 99 PRO A O 1
ATOM 734 N N . THR A 1 100 ? 10.972 1.100 9.825 1.00 75.50 100 THR A N 1
ATOM 735 C CA . THR A 1 100 ? 12.122 1.995 9.621 1.00 75.50 100 THR A CA 1
ATOM 736 C C . THR A 1 100 ? 11.983 2.868 8.376 1.00 75.50 100 THR A C 1
ATOM 738 O O . THR A 1 100 ? 12.768 3.797 8.197 1.00 75.50 100 THR A O 1
ATOM 741 N N . GLY A 1 101 ? 10.989 2.591 7.527 1.00 72.88 101 GLY A N 1
ATOM 742 C CA . GLY A 1 101 ? 10.724 3.364 6.320 1.00 72.88 101 GLY A CA 1
ATOM 7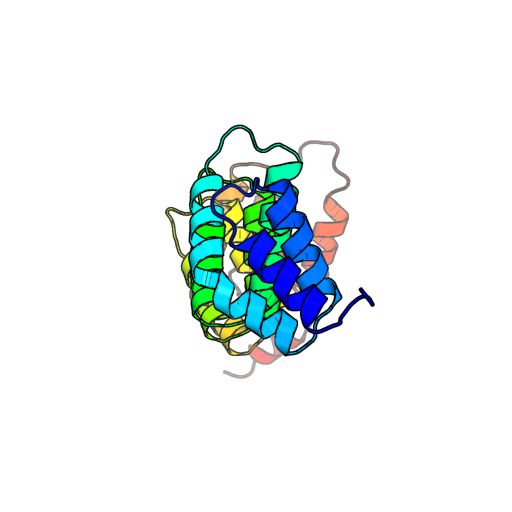43 C C . GLY A 1 101 ? 10.120 4.737 6.620 1.00 72.88 101 GLY A C 1
ATOM 744 O O . GLY A 1 101 ? 9.612 5.006 7.711 1.00 72.88 101 GLY A O 1
ATOM 745 N N . GLN A 1 102 ? 10.122 5.621 5.624 1.00 78.75 102 GLN A N 1
ATOM 746 C CA . GLN A 1 102 ? 9.463 6.922 5.745 1.00 78.75 102 GLN A CA 1
ATOM 747 C C . GLN A 1 102 ? 7.938 6.794 5.767 1.00 78.75 102 GLN A C 1
ATOM 749 O O . GLN A 1 102 ? 7.352 6.032 4.992 1.00 78.75 102 GLN A O 1
ATOM 754 N N . SER A 1 103 ? 7.283 7.627 6.578 1.00 82.25 103 SER A N 1
ATOM 755 C CA . SER A 1 103 ? 5.818 7.712 6.646 1.00 82.25 103 SER A CA 1
ATOM 756 C C . SER A 1 103 ? 5.178 7.974 5.278 1.00 82.25 103 SER A C 1
ATOM 758 O O . SER A 1 103 ? 4.166 7.360 4.955 1.00 82.25 103 SER A O 1
ATOM 760 N N . GLN A 1 104 ? 5.807 8.804 4.438 1.00 85.62 104 GLN A N 1
ATOM 761 C CA . GLN A 1 104 ? 5.342 9.102 3.078 1.00 85.62 104 GLN A CA 1
ATOM 762 C C . GLN A 1 104 ? 5.311 7.862 2.170 1.00 85.62 104 GLN A C 1
ATOM 764 O O . GLN A 1 104 ? 4.405 7.708 1.355 1.00 85.62 104 GLN A O 1
ATOM 769 N N . ILE A 1 105 ? 6.282 6.953 2.300 1.00 88.75 105 ILE A N 1
ATOM 770 C CA . ILE A 1 105 ? 6.321 5.722 1.497 1.00 88.75 105 ILE A CA 1
ATOM 771 C C . ILE A 1 105 ? 5.260 4.728 1.985 1.00 88.75 105 ILE A C 1
ATOM 773 O O . ILE A 1 105 ? 4.576 4.114 1.165 1.00 88.75 105 ILE A O 1
ATOM 777 N N . ARG A 1 106 ? 5.047 4.632 3.304 1.00 89.88 106 ARG A N 1
ATOM 778 C CA . ARG A 1 106 ? 3.953 3.831 3.879 1.00 89.88 106 ARG A CA 1
ATOM 779 C C . ARG A 1 106 ? 2.577 4.349 3.465 1.00 89.88 106 ARG A C 1
ATOM 781 O O . ARG A 1 106 ? 1.714 3.559 3.097 1.00 89.88 106 ARG A O 1
ATOM 788 N N . GLU A 1 107 ? 2.392 5.669 3.453 1.00 88.75 107 GLU A N 1
ATOM 789 C CA . GLU A 1 107 ? 1.186 6.324 2.934 1.00 88.75 107 GLU A CA 1
ATOM 790 C C . GLU A 1 107 ? 0.887 5.887 1.507 1.00 88.75 107 GLU A C 1
ATOM 792 O O . GLU A 1 107 ? -0.199 5.389 1.216 1.00 88.75 107 GLU A O 1
ATOM 797 N N . ARG A 1 108 ? 1.890 5.999 0.632 1.00 92.06 108 ARG A N 1
ATOM 798 C CA . ARG A 1 108 ? 1.768 5.615 -0.773 1.00 92.06 108 ARG A CA 1
ATOM 799 C C . ARG A 1 108 ? 1.475 4.130 -0.934 1.00 92.06 108 ARG A C 1
ATOM 801 O O . ARG A 1 108 ? 0.736 3.776 -1.847 1.00 92.06 108 ARG A O 1
ATOM 808 N N . ALA A 1 109 ? 1.999 3.271 -0.061 1.00 94.19 109 ALA A N 1
ATOM 809 C CA . ALA A 1 109 ? 1.682 1.847 -0.075 1.00 94.19 109 ALA A CA 1
ATOM 810 C C . ALA A 1 109 ? 0.221 1.566 0.321 1.00 94.19 109 ALA A C 1
ATOM 812 O O . ALA A 1 109 ? -0.451 0.794 -0.363 1.00 94.19 109 ALA A O 1
ATOM 813 N N . ALA A 1 110 ? -0.304 2.224 1.361 1.00 94.69 110 ALA A N 1
ATOM 814 C CA . ALA A 1 110 ? -1.718 2.112 1.736 1.00 94.69 110 ALA A CA 1
ATOM 815 C C . ALA A 1 110 ? -2.649 2.644 0.631 1.00 94.69 110 ALA A C 1
ATOM 817 O O . ALA A 1 110 ? -3.630 1.991 0.270 1.00 94.69 110 ALA A O 1
ATOM 818 N N . GLU A 1 111 ? -2.317 3.792 0.034 1.00 94.12 111 GLU A N 1
ATOM 819 C CA . GLU A 1 111 ? -3.045 4.334 -1.119 1.00 94.12 111 GLU A CA 1
ATOM 820 C C . GLU A 1 111 ? -2.989 3.402 -2.331 1.00 94.12 111 GLU A C 1
ATOM 822 O O . GLU A 1 111 ? -3.980 3.252 -3.041 1.00 94.12 111 GLU A O 1
ATOM 827 N N . ALA A 1 112 ? -1.839 2.778 -2.584 1.00 95.12 112 ALA A N 1
ATOM 828 C CA . ALA A 1 112 ? -1.669 1.825 -3.670 1.00 95.12 112 ALA A CA 1
ATOM 829 C C . ALA A 1 112 ? -2.549 0.587 -3.475 1.00 95.12 112 ALA A C 1
ATOM 831 O O . ALA A 1 112 ? -3.248 0.196 -4.405 1.00 95.12 112 ALA A O 1
ATOM 832 N N . LEU A 1 113 ? -2.592 0.028 -2.262 1.00 96.00 113 LEU A N 1
ATOM 833 C CA . LEU A 1 113 ? -3.504 -1.066 -1.916 1.00 96.00 113 LEU A CA 1
ATOM 834 C C . LEU A 1 113 ? -4.972 -0.655 -2.108 1.00 96.00 113 LEU A C 1
ATOM 836 O O . LEU A 1 113 ? -5.746 -1.401 -2.704 1.00 96.00 113 LEU A O 1
ATOM 840 N N . CYS A 1 114 ? -5.345 0.558 -1.688 1.00 92.94 114 CYS A N 1
ATOM 841 C CA . CYS A 1 114 ? -6.681 1.104 -1.938 1.00 92.94 114 CYS A CA 1
ATOM 842 C C . CYS A 1 114 ? -7.000 1.201 -3.438 1.00 92.94 114 CYS A C 1
ATOM 844 O O . CYS A 1 114 ? -8.112 0.876 -3.844 1.00 92.94 114 CYS A O 1
ATOM 846 N N . LYS A 1 115 ? -6.042 1.649 -4.260 1.00 94.25 115 LYS A N 1
ATOM 847 C CA . LYS A 1 115 ? -6.206 1.792 -5.717 1.00 94.25 115 LYS A CA 1
ATOM 848 C C . LYS A 1 115 ? -6.300 0.452 -6.438 1.00 94.25 115 LYS A C 1
ATOM 850 O O . LYS A 1 115 ? -7.049 0.361 -7.401 1.00 94.25 115 LYS A O 1
ATOM 855 N N . ILE A 1 116 ? -5.556 -0.561 -5.987 1.00 94.12 116 ILE A N 1
ATOM 856 C CA . ILE A 1 116 ? -5.693 -1.933 -6.499 1.00 94.12 116 ILE A CA 1
ATOM 857 C C . ILE A 1 116 ? -7.107 -2.441 -6.213 1.00 94.12 116 ILE A C 1
ATOM 859 O O . ILE A 1 116 ? -7.731 -3.054 -7.073 1.00 94.12 116 ILE A O 1
ATOM 863 N N . GLY A 1 117 ? -7.619 -2.181 -5.007 1.00 89.75 117 GLY A N 1
ATOM 864 C CA . GLY A 1 117 ? -9.020 -2.407 -4.654 1.00 89.75 117 GLY A CA 1
ATOM 865 C C . GLY A 1 117 ? -9.483 -3.867 -4.678 1.00 89.75 117 GLY A C 1
ATOM 866 O O . GLY A 1 117 ? -10.679 -4.131 -4.549 1.00 89.75 117 GLY A O 1
ATOM 867 N N . SER A 1 118 ? -8.553 -4.815 -4.816 1.00 91.62 118 SER A N 1
ATOM 868 C CA . SER A 1 118 ? -8.839 -6.245 -4.771 1.00 91.62 118 SER A CA 1
ATOM 869 C C . SER A 1 118 ? -9.253 -6.685 -3.366 1.00 91.62 118 SER A C 1
ATOM 871 O O . SER A 1 118 ? -8.967 -6.031 -2.357 1.00 91.62 118 SER A O 1
ATOM 873 N N . GLU A 1 119 ? -9.911 -7.838 -3.278 1.00 90.50 119 GLU A N 1
ATOM 874 C CA . GLU A 1 119 ? -10.306 -8.410 -1.988 1.00 90.50 119 GLU A CA 1
ATOM 875 C C . GLU A 1 119 ? -9.095 -8.710 -1.100 1.00 90.50 119 GLU A C 1
ATOM 877 O O . GLU A 1 119 ? -9.137 -8.490 0.110 1.00 90.50 119 GLU A O 1
ATOM 882 N N . GLN A 1 120 ? -7.996 -9.146 -1.716 1.00 93.12 120 GLN A N 1
ATOM 883 C CA . GLN A 1 120 ? -6.731 -9.368 -1.034 1.00 93.12 120 GLN A CA 1
ATOM 884 C C . GLN A 1 120 ? -6.145 -8.054 -0.504 1.00 93.12 120 GLN A C 1
ATOM 886 O O . GLN A 1 120 ? -5.685 -8.014 0.634 1.00 93.12 120 GLN A O 1
ATOM 891 N N . ALA A 1 121 ? -6.204 -6.961 -1.275 1.00 93.81 121 ALA A N 1
ATOM 892 C CA . ALA A 1 121 ? -5.749 -5.655 -0.804 1.00 93.81 121 ALA A CA 1
ATOM 893 C C . ALA A 1 121 ? -6.575 -5.168 0.399 1.00 93.81 121 ALA A C 1
ATOM 895 O O . ALA A 1 121 ? -6.007 -4.688 1.380 1.00 93.81 121 ALA A O 1
ATOM 896 N N . ALA A 1 122 ? -7.898 -5.365 0.378 1.00 91.88 122 ALA A N 1
ATOM 897 C CA . ALA A 1 122 ? -8.758 -5.075 1.525 1.00 91.88 122 ALA A CA 1
ATOM 898 C C . ALA A 1 122 ? -8.386 -5.925 2.755 1.00 91.88 122 ALA A C 1
ATOM 900 O O . ALA A 1 122 ? -8.297 -5.398 3.864 1.00 91.88 122 ALA A O 1
ATOM 901 N N . ALA A 1 123 ? -8.124 -7.222 2.568 1.00 93.81 123 ALA A N 1
ATOM 902 C CA . ALA A 1 123 ? -7.706 -8.112 3.649 1.00 93.81 123 ALA A CA 1
ATOM 903 C C . ALA A 1 123 ? -6.365 -7.681 4.267 1.00 93.81 123 ALA A C 1
ATOM 905 O O . ALA A 1 123 ? -6.249 -7.618 5.489 1.00 93.81 123 ALA A O 1
ATOM 906 N N . VAL A 1 124 ? -5.386 -7.305 3.436 1.00 95.62 124 VAL A N 1
ATOM 907 C CA . VAL A 1 124 ? -4.088 -6.784 3.892 1.00 95.62 124 VAL A CA 1
ATOM 908 C C . VAL A 1 124 ? -4.259 -5.514 4.722 1.00 95.62 124 VAL A C 1
ATOM 910 O O . VAL A 1 124 ? -3.694 -5.417 5.808 1.00 95.62 124 VAL A O 1
ATOM 913 N N . LEU A 1 125 ? -5.049 -4.545 4.254 1.00 95.44 125 LEU A N 1
ATOM 914 C CA . LEU A 1 125 ? -5.283 -3.307 5.004 1.00 95.44 125 LEU A CA 1
ATOM 915 C C . LEU A 1 125 ? -5.965 -3.587 6.356 1.00 95.44 125 LEU A C 1
ATOM 917 O O . LEU A 1 125 ? -5.621 -2.977 7.368 1.00 95.44 125 LEU A O 1
ATOM 921 N N . ALA A 1 126 ? -6.899 -4.539 6.398 1.00 93.75 126 ALA A N 1
ATOM 922 C CA . ALA A 1 126 ? -7.571 -4.941 7.632 1.00 93.75 126 ALA A CA 1
ATOM 923 C C . ALA A 1 126 ? -6.622 -5.626 8.622 1.00 93.75 126 ALA A C 1
ATOM 925 O O . ALA A 1 126 ? -6.688 -5.367 9.823 1.00 93.75 126 ALA A O 1
ATOM 926 N N . GLU A 1 127 ? -5.726 -6.477 8.123 1.00 95.31 127 GLU A N 1
ATOM 927 C CA . GLU A 1 127 ? -4.683 -7.112 8.925 1.00 95.31 127 GLU A CA 1
ATOM 928 C C . GLU A 1 127 ? -3.763 -6.059 9.552 1.00 95.31 127 GLU A C 1
ATOM 930 O O . GLU A 1 127 ? -3.561 -6.066 10.764 1.00 95.31 127 GLU A O 1
ATOM 935 N N . VAL A 1 128 ? -3.275 -5.103 8.754 1.00 95.12 128 VAL A N 1
ATOM 936 C CA . VAL A 1 128 ? -2.367 -4.049 9.231 1.00 95.12 128 VAL A CA 1
ATOM 937 C C . VAL A 1 128 ? -3.048 -3.122 10.241 1.00 95.12 128 VAL A C 1
ATOM 939 O O . VAL A 1 128 ? -2.436 -2.751 11.237 1.00 95.12 128 VAL A O 1
ATOM 942 N N . LEU A 1 129 ? -4.327 -2.785 10.053 1.00 93.75 129 LEU A N 1
ATOM 943 C CA . LEU A 1 129 ? -5.097 -2.010 11.034 1.00 93.75 129 LEU A CA 1
ATOM 944 C C . LEU A 1 129 ? -5.166 -2.709 12.409 1.00 93.75 129 LEU A C 1
ATOM 946 O O . LEU A 1 129 ? -5.091 -2.052 13.456 1.00 93.75 129 LEU A O 1
ATOM 950 N N . LYS A 1 130 ? -5.303 -4.040 12.409 1.00 93.06 130 LYS A N 1
ATOM 951 C CA . LYS A 1 130 ? -5.399 -4.871 13.620 1.00 93.06 130 LYS A CA 1
ATOM 952 C C . LYS A 1 130 ? -4.037 -5.236 14.221 1.00 93.06 130 LYS A C 1
ATOM 954 O O . LYS A 1 130 ? -3.998 -5.706 15.357 1.00 93.06 130 LYS A O 1
ATOM 959 N N . ASP A 1 131 ? -2.939 -5.013 13.506 1.00 92.88 131 ASP A N 1
ATOM 960 C CA . ASP A 1 131 ? -1.596 -5.326 13.984 1.00 92.88 131 ASP A CA 1
ATOM 961 C C . ASP A 1 131 ? -1.156 -4.347 15.082 1.00 92.88 131 ASP A C 1
ATOM 963 O O . ASP A 1 131 ? -0.804 -3.196 14.830 1.00 92.88 131 ASP A O 1
ATOM 967 N N . LEU A 1 132 ? -1.150 -4.818 16.331 1.00 86.06 132 LEU A N 1
ATOM 968 C CA . LEU A 1 132 ? -0.747 -4.017 17.489 1.00 86.06 132 LEU A CA 1
ATOM 969 C C . LEU A 1 132 ? 0.751 -3.682 17.507 1.00 86.06 132 LEU A C 1
ATOM 971 O O . LEU A 1 132 ? 1.152 -2.802 18.270 1.00 86.06 132 LEU A O 1
ATOM 975 N N . LYS A 1 133 ? 1.572 -4.367 16.699 1.00 86.81 133 LYS A N 1
ATOM 976 C CA . LYS A 1 133 ? 3.002 -4.067 16.544 1.00 86.81 133 LYS A CA 1
ATOM 977 C C . LYS A 1 133 ? 3.253 -2.967 15.514 1.00 86.81 133 LYS A C 1
ATOM 979 O O . LYS A 1 133 ? 4.328 -2.372 15.532 1.00 86.81 133 LYS A O 1
ATOM 984 N N . ALA A 1 134 ? 2.289 -2.694 14.633 1.00 85.81 134 ALA A N 1
ATOM 985 C CA . ALA A 1 134 ? 2.390 -1.612 13.665 1.00 85.81 134 ALA A CA 1
ATOM 986 C C . ALA A 1 134 ? 2.281 -0.245 14.358 1.00 85.81 134 ALA A C 1
ATOM 988 O O . ALA A 1 134 ? 1.517 -0.059 15.312 1.00 85.81 134 ALA A O 1
ATOM 989 N N . ASP A 1 135 ? 3.032 0.740 13.860 1.00 86.00 135 ASP A N 1
ATOM 990 C CA . ASP A 1 135 ? 2.942 2.105 14.371 1.00 86.00 135 ASP A CA 1
ATOM 991 C C . ASP A 1 135 ? 1.560 2.716 14.101 1.00 86.00 135 ASP A C 1
ATOM 993 O O . ASP A 1 135 ? 0.852 2.354 13.156 1.00 86.00 135 ASP A O 1
ATOM 997 N N . ARG A 1 136 ? 1.178 3.684 14.943 1.00 86.44 136 ARG A N 1
ATOM 998 C CA . ARG A 1 136 ? -0.139 4.339 14.886 1.00 86.44 136 ARG A CA 1
ATOM 999 C C . ARG A 1 136 ? -0.447 4.904 13.499 1.00 86.44 136 ARG A C 1
ATOM 1001 O O . ARG A 1 136 ? -1.552 4.692 13.008 1.00 86.44 136 ARG A O 1
ATOM 1008 N N . GLY A 1 137 ? 0.530 5.552 12.860 1.00 85.88 137 GLY A N 1
ATOM 1009 C CA . GLY A 1 137 ? 0.367 6.141 11.531 1.00 85.88 137 GLY A CA 1
ATOM 1010 C C . GLY A 1 137 ? 0.027 5.083 10.484 1.00 85.88 137 GLY A C 1
ATOM 1011 O O . GLY A 1 137 ? -0.961 5.207 9.768 1.00 85.88 137 GLY A O 1
ATOM 1012 N N . THR A 1 138 ? 0.776 3.983 10.447 1.00 89.88 138 THR A N 1
ATOM 1013 C CA . THR A 1 138 ? 0.508 2.857 9.535 1.00 89.88 138 THR A CA 1
ATOM 1014 C C . THR A 1 138 ? -0.897 2.278 9.704 1.00 89.88 138 THR A C 1
ATOM 1016 O O . THR A 1 138 ? -1.602 2.028 8.718 1.00 89.88 138 THR A O 1
ATOM 1019 N N . ARG A 1 139 ? -1.344 2.107 10.952 1.00 92.31 139 ARG A N 1
ATOM 1020 C CA . ARG A 1 139 ? -2.691 1.603 11.246 1.00 92.31 139 ARG A CA 1
ATOM 1021 C C . ARG A 1 139 ? -3.777 2.589 10.795 1.00 92.31 139 ARG A C 1
ATOM 1023 O O . ARG A 1 139 ? -4.748 2.165 10.173 1.00 92.31 139 ARG A O 1
ATOM 1030 N N . VAL A 1 140 ? -3.595 3.894 11.022 1.00 89.19 140 VAL A N 1
ATOM 1031 C CA . VAL A 1 140 ? -4.527 4.945 10.561 1.00 89.19 140 VAL A CA 1
ATOM 1032 C C . VAL A 1 140 ? -4.650 4.946 9.045 1.00 89.19 140 VAL A C 1
ATOM 1034 O O . VAL A 1 140 ? -5.761 4.899 8.525 1.00 89.19 140 VAL A O 1
ATOM 1037 N N . ARG A 1 141 ? -3.529 4.927 8.318 1.00 90.50 141 ARG A N 1
ATOM 1038 C CA . ARG A 1 141 ? -3.556 4.913 6.847 1.00 90.50 141 ARG A CA 1
ATOM 1039 C C . ARG A 1 141 ? -4.238 3.671 6.295 1.00 90.50 141 ARG A C 1
ATOM 1041 O O . ARG A 1 141 ? -4.920 3.748 5.277 1.00 90.50 141 ARG A O 1
ATOM 1048 N N . SER A 1 142 ? -4.117 2.548 6.996 1.00 93.31 142 SER A N 1
ATOM 1049 C CA . SER A 1 142 ? -4.843 1.327 6.649 1.00 93.31 142 SER A CA 1
ATOM 1050 C C . SER A 1 142 ? -6.354 1.481 6.849 1.00 93.31 142 SER A C 1
ATOM 1052 O O . SER A 1 142 ? -7.132 1.097 5.976 1.00 93.31 142 SER A O 1
ATOM 1054 N N . ALA A 1 143 ? -6.778 2.107 7.952 1.00 90.69 143 ALA A N 1
ATOM 1055 C CA . ALA A 1 143 ? -8.182 2.441 8.187 1.00 90.69 143 ALA A CA 1
ATOM 1056 C C . AL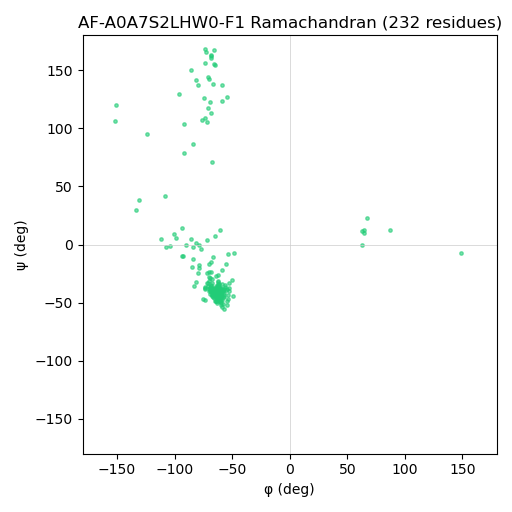A A 1 143 ? -8.738 3.403 7.124 1.00 90.69 143 ALA A C 1
ATOM 1058 O O . ALA A 1 143 ? -9.811 3.158 6.575 1.00 90.69 143 ALA A O 1
ATOM 1059 N N . GLU A 1 144 ? -8.008 4.473 6.802 1.00 88.88 144 GLU A N 1
ATOM 1060 C CA . GLU A 1 144 ? -8.400 5.441 5.772 1.00 88.88 144 GLU A CA 1
ATOM 1061 C C . GLU A 1 144 ? -8.534 4.788 4.399 1.00 88.88 144 GLU A C 1
ATOM 1063 O O . GLU A 1 144 ? -9.516 5.023 3.697 1.00 88.88 144 GLU A O 1
ATOM 1068 N N . ALA A 1 145 ? -7.570 3.948 4.019 1.00 90.25 145 ALA A N 1
ATOM 1069 C CA . ALA A 1 145 ? -7.595 3.209 2.764 1.00 90.25 145 ALA A CA 1
ATOM 1070 C C . ALA A 1 145 ? -8.819 2.282 2.678 1.00 90.25 145 ALA A C 1
ATOM 1072 O O . ALA A 1 145 ? -9.511 2.278 1.663 1.00 90.25 145 ALA A O 1
ATOM 1073 N N . LEU A 1 146 ? -9.152 1.560 3.753 1.00 88.94 146 LEU A N 1
ATOM 1074 C CA . LEU A 1 146 ? -10.381 0.761 3.816 1.00 88.94 146 LEU A CA 1
ATOM 1075 C C . LEU A 1 146 ? -11.645 1.623 3.707 1.00 88.94 146 LEU A C 1
ATOM 1077 O O . LEU A 1 146 ? -12.584 1.254 3.000 1.00 88.94 146 LEU A O 1
ATOM 1081 N N . GLY A 1 147 ? -11.667 2.777 4.379 1.00 82.19 147 GLY A N 1
ATOM 1082 C CA . GLY A 1 147 ? -12.783 3.722 4.328 1.00 82.19 147 GLY A CA 1
ATOM 1083 C C . GLY A 1 147 ? -13.000 4.297 2.929 1.00 82.19 147 GLY A C 1
ATOM 1084 O O . GLY A 1 147 ? -14.142 4.426 2.491 1.00 82.19 147 GLY A O 1
ATOM 1085 N N . LYS A 1 148 ? -11.910 4.591 2.209 1.00 83.38 148 LYS A N 1
ATOM 1086 C CA . LYS A 1 148 ? -11.924 5.050 0.812 1.00 83.38 148 LYS A CA 1
ATOM 1087 C C . LYS A 1 148 ? -12.329 3.943 -0.159 1.00 83.38 148 LYS A C 1
ATOM 1089 O O . LYS A 1 148 ? -13.021 4.231 -1.130 1.00 83.38 148 LYS A O 1
ATOM 1094 N N . LEU A 1 149 ? -11.927 2.696 0.098 1.00 79.50 149 LEU A N 1
ATOM 1095 C CA . LEU A 1 149 ? -12.249 1.566 -0.772 1.00 79.50 149 LEU A CA 1
ATOM 1096 C C . LEU A 1 149 ? -13.762 1.320 -0.851 1.00 79.50 149 LEU A C 1
ATOM 1098 O O . LEU A 1 149 ? -14.267 0.978 -1.916 1.00 79.50 149 LEU A O 1
ATOM 1102 N N . GLY A 1 150 ? -14.486 1.470 0.265 1.00 69.12 150 GLY A N 1
ATOM 1103 C CA . GLY A 1 150 ? -15.957 1.496 0.300 1.00 69.12 150 GLY A CA 1
ATOM 1104 C C . GLY A 1 150 ? -16.675 0.216 -0.162 1.00 69.12 150 GLY A C 1
ATOM 1105 O O . GLY A 1 150 ? -17.904 0.156 -0.138 1.00 69.12 150 GLY A O 1
ATOM 1106 N N . SER A 1 151 ? -15.943 -0.824 -0.569 1.00 74.38 151 SER A N 1
ATOM 1107 C CA . SER A 1 151 ? -16.509 -2.101 -0.999 1.00 74.38 151 SER A CA 1
ATOM 1108 C C . SER A 1 151 ? -17.199 -2.813 0.167 1.00 74.38 151 SER A C 1
ATOM 1110 O O . SER A 1 151 ? -16.842 -2.620 1.330 1.00 74.38 151 SER A O 1
ATOM 1112 N N . LYS A 1 152 ? -18.165 -3.699 -0.119 1.00 73.38 152 LYS A N 1
ATOM 1113 C CA . LYS A 1 152 ? -18.869 -4.468 0.930 1.00 73.38 152 LYS A CA 1
ATOM 1114 C C . LYS A 1 152 ? -17.896 -5.192 1.869 1.00 73.38 152 LYS A C 1
ATOM 1116 O O . LYS A 1 152 ? -18.107 -5.198 3.079 1.00 73.38 152 LYS A O 1
ATOM 1121 N N . LYS A 1 153 ? -16.814 -5.755 1.319 1.00 75.56 153 LYS A N 1
ATOM 1122 C CA . LYS A 1 153 ? -15.756 -6.420 2.093 1.00 75.56 153 LYS A CA 1
ATOM 1123 C C . LYS A 1 153 ? -14.921 -5.435 2.908 1.00 75.56 153 LYS A C 1
ATOM 1125 O O . LYS A 1 153 ? -14.637 -5.728 4.061 1.00 75.56 153 LYS A O 1
ATOM 1130 N N . ALA A 1 154 ? -14.586 -4.264 2.365 1.00 75.75 154 ALA A N 1
ATOM 1131 C CA . ALA A 1 154 ? -13.887 -3.223 3.119 1.00 75.75 154 ALA A CA 1
ATOM 1132 C C . ALA A 1 154 ? -14.729 -2.708 4.297 1.00 75.75 154 ALA A C 1
ATOM 1134 O O . ALA A 1 154 ? -14.226 -2.570 5.408 1.00 75.75 154 ALA A O 1
ATOM 1135 N N . VAL A 1 155 ? -16.032 -2.505 4.082 1.00 77.25 155 VAL A N 1
ATOM 1136 C CA . VAL A 1 155 ? -16.976 -2.112 5.138 1.00 77.25 155 VAL A CA 1
ATOM 1137 C C . VAL A 1 155 ? -17.091 -3.198 6.208 1.00 77.25 155 VAL A C 1
ATOM 1139 O O . VAL A 1 155 ? -17.056 -2.883 7.395 1.00 77.25 155 VAL A O 1
ATOM 1142 N N . ALA A 1 156 ? -17.199 -4.471 5.816 1.00 77.44 156 ALA A N 1
ATOM 1143 C CA . ALA A 1 156 ? -17.203 -5.589 6.761 1.00 77.44 156 ALA A CA 1
ATOM 1144 C C . ALA A 1 156 ? -15.897 -5.643 7.568 1.00 77.44 156 ALA A C 1
ATOM 1146 O O . ALA A 1 156 ? -15.929 -5.673 8.795 1.00 77.44 156 ALA A O 1
ATOM 1147 N N . ALA A 1 157 ? -14.753 -5.519 6.896 1.00 81.81 157 ALA A N 1
ATOM 1148 C CA . ALA A 1 157 ? -13.453 -5.493 7.545 1.00 81.81 157 ALA A CA 1
ATOM 1149 C C . ALA A 1 157 ? -13.304 -4.319 8.531 1.00 81.81 157 ALA A C 1
ATOM 1151 O O . ALA A 1 157 ? -12.730 -4.498 9.606 1.00 81.81 157 ALA A O 1
ATOM 1152 N N . LEU A 1 158 ? -13.841 -3.135 8.212 1.00 80.12 158 LEU A N 1
ATOM 1153 C CA . LEU A 1 158 ? -13.867 -1.990 9.129 1.00 80.12 158 LEU A CA 1
ATOM 1154 C C . LEU A 1 158 ? -14.756 -2.240 10.349 1.00 80.12 158 LEU A C 1
ATOM 1156 O O . LEU A 1 158 ? -14.346 -1.921 11.464 1.00 80.12 158 LEU A O 1
ATOM 1160 N N . LYS A 1 159 ? -15.936 -2.845 10.162 1.00 80.12 159 LYS A N 1
ATOM 1161 C CA . LYS A 1 159 ? -16.817 -3.251 11.270 1.00 80.12 159 LYS A CA 1
ATOM 1162 C C . LYS A 1 159 ? -16.115 -4.243 12.198 1.00 80.12 159 LYS A C 1
ATOM 1164 O O . LYS A 1 159 ? -16.104 -4.042 13.410 1.00 80.12 159 LYS A O 1
ATOM 1169 N N . ASP A 1 160 ? -15.425 -5.227 11.633 1.00 84.88 160 ASP A N 1
ATOM 1170 C CA . ASP A 1 160 ? -14.647 -6.206 12.400 1.00 84.88 160 ASP A CA 1
ATOM 1171 C C . ASP A 1 160 ? -13.396 -5.597 13.057 1.00 84.88 160 ASP A C 1
ATOM 1173 O O . ASP A 1 160 ? -12.793 -6.199 13.945 1.00 84.88 160 ASP A O 1
ATOM 1177 N N . SER A 1 161 ? -12.969 -4.413 12.610 1.00 86.94 161 SER A N 1
ATOM 1178 C CA . SER A 1 161 ? -11.813 -3.679 13.139 1.00 86.94 161 SER A CA 1
ATOM 1179 C C . SER A 1 161 ? -12.195 -2.574 14.125 1.00 86.94 161 SER A C 1
ATOM 1181 O O . SER A 1 1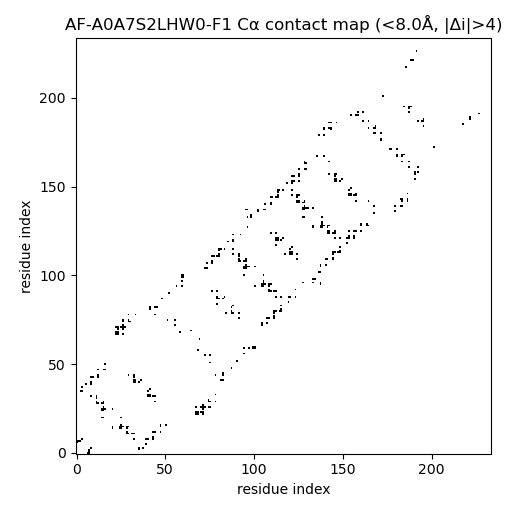61 ? -11.311 -1.857 14.590 1.00 86.94 161 SER A O 1
ATOM 1183 N N . VAL A 1 162 ? -13.475 -2.442 14.499 1.00 84.50 162 VAL A N 1
ATOM 1184 C CA . VAL A 1 162 ? -13.935 -1.455 15.494 1.00 84.50 162 VAL A CA 1
ATOM 1185 C C . VAL A 1 162 ? -13.105 -1.479 16.786 1.00 84.50 162 VAL A C 1
ATOM 1187 O O . VAL A 1 162 ? -12.726 -0.398 17.237 1.00 84.50 162 VAL A O 1
ATOM 1190 N N . PRO A 1 163 ? -12.761 -2.639 17.386 1.00 84.44 163 PRO A N 1
ATOM 1191 C CA . PRO A 1 163 ? -11.915 -2.656 18.581 1.00 84.44 163 PRO A CA 1
ATOM 1192 C C . PRO A 1 163 ? -10.530 -2.036 18.347 1.00 84.44 163 PRO A C 1
ATOM 1194 O O . PRO A 1 163 ? -10.043 -1.283 19.184 1.00 84.44 163 PRO A O 1
ATOM 1197 N N . ALA A 1 164 ? -9.922 -2.293 17.186 1.00 88.12 164 ALA A N 1
ATOM 1198 C CA . ALA A 1 164 ? -8.621 -1.734 16.825 1.00 88.12 164 ALA A CA 1
ATOM 1199 C C . ALA A 1 164 ? -8.690 -0.216 16.573 1.00 88.12 164 ALA A C 1
ATOM 1201 O O . ALA A 1 164 ? -7.773 0.506 16.957 1.00 88.12 164 ALA A O 1
ATOM 1202 N N . LEU A 1 165 ? -9.780 0.271 15.967 1.00 81.19 165 LEU A N 1
ATOM 1203 C CA . LEU A 1 165 ? -10.028 1.702 15.757 1.00 81.19 165 LEU A CA 1
ATOM 1204 C C . LEU A 1 165 ? -10.235 2.448 17.082 1.00 81.19 165 LEU A C 1
ATOM 1206 O O . LEU A 1 165 ? -9.734 3.557 17.238 1.00 81.19 165 LEU A O 1
ATOM 1210 N N . LYS A 1 166 ? -10.920 1.830 18.051 1.00 80.31 166 LYS A N 1
ATOM 1211 C CA . LYS A 1 166 ? -11.051 2.383 19.408 1.00 80.31 166 LYS A CA 1
ATOM 1212 C C . LYS A 1 166 ? -9.713 2.463 20.125 1.00 80.31 166 LYS A C 1
ATOM 1214 O O . LYS A 1 166 ? -9.365 3.524 20.616 1.00 80.31 166 LYS A O 1
ATOM 1219 N N . ASP A 1 167 ? -8.936 1.380 20.104 1.00 85.12 167 ASP A N 1
ATOM 1220 C CA . ASP A 1 167 ? -7.585 1.365 20.677 1.00 85.12 167 ASP A CA 1
ATOM 1221 C C . ASP A 1 167 ? -6.699 2.473 20.080 1.00 85.12 167 ASP A C 1
ATOM 1223 O O . ASP A 1 167 ? -5.939 3.114 20.804 1.00 85.12 167 ASP A O 1
ATOM 1227 N N . LEU A 1 168 ? -6.809 2.739 18.772 1.00 82.75 168 LEU A N 1
ATOM 1228 C CA . LEU A 1 168 ? -6.123 3.872 18.145 1.00 82.75 168 LEU A CA 1
ATOM 1229 C C . LEU A 1 168 ? -6.608 5.212 18.694 1.00 82.75 168 LEU A C 1
ATOM 1231 O O . LEU A 1 168 ? -5.779 6.041 19.058 1.00 82.75 168 LEU A O 1
ATOM 1235 N N . LEU A 1 169 ? -7.923 5.416 18.768 1.00 78.94 169 LEU A N 1
ATOM 1236 C CA . LEU A 1 169 ? -8.509 6.655 19.273 1.00 78.94 169 LEU A CA 1
ATOM 1237 C C . LEU A 1 169 ? -8.101 6.925 20.731 1.00 78.94 169 LEU A C 1
ATOM 1239 O O . LEU A 1 169 ? -7.659 8.028 21.042 1.00 78.94 169 LEU A O 1
ATOM 1243 N N . ASP A 1 170 ? -8.135 5.905 21.590 1.00 77.88 170 ASP A N 1
ATOM 1244 C CA . ASP A 1 170 ? -7.710 5.990 22.993 1.00 77.88 170 ASP A CA 1
ATOM 1245 C C . ASP A 1 170 ? -6.214 6.322 23.115 1.00 77.88 170 ASP A C 1
ATOM 1247 O O . ASP A 1 170 ? -5.789 7.070 24.000 1.00 77.88 170 ASP A O 1
ATOM 1251 N N . LYS A 1 171 ? -5.389 5.790 22.203 1.00 77.88 171 LYS A N 1
ATOM 1252 C CA . LYS A 1 171 ? -3.959 6.117 22.115 1.00 77.88 171 LYS A CA 1
ATOM 1253 C C . LYS A 1 171 ? -3.705 7.542 21.627 1.00 77.88 171 LYS A C 1
ATOM 1255 O O . LYS A 1 171 ? -2.661 8.087 21.971 1.00 77.88 171 LYS A O 1
ATOM 1260 N N . PHE A 1 172 ? -4.600 8.130 20.834 1.00 72.69 172 PHE A N 1
ATOM 1261 C CA . PHE A 1 172 ? -4.504 9.532 20.414 1.00 72.69 172 PHE A CA 1
ATOM 1262 C C . PHE A 1 172 ? -5.033 10.501 21.466 1.00 72.69 172 PHE A C 1
ATOM 1264 O O . PHE A 1 172 ? -4.476 11.577 21.605 1.00 72.69 172 PHE A O 1
ATOM 1271 N N . ALA A 1 173 ? -6.040 10.130 22.260 1.00 63.62 173 ALA A N 1
ATOM 1272 C CA . ALA A 1 173 ? -6.561 10.987 23.331 1.00 63.62 173 ALA A CA 1
ATOM 1273 C C . ALA A 1 173 ? -5.491 11.376 24.374 1.00 63.62 173 ALA A C 1
ATOM 1275 O O . ALA A 1 173 ? -5.624 12.388 25.058 1.00 63.62 173 ALA A O 1
ATOM 1276 N N . LYS A 1 174 ? -4.413 10.589 24.476 1.00 63.97 174 LYS A N 1
ATOM 1277 C CA . LYS A 1 174 ? -3.258 10.870 25.340 1.00 63.97 174 LYS A CA 1
ATOM 1278 C C . LYS A 1 174 ? -2.289 11.908 24.755 1.00 63.97 174 LYS A C 1
ATOM 1280 O O . LYS A 1 174 ? -1.557 12.523 25.521 1.00 63.97 174 LYS A O 1
ATOM 1285 N N . ASP A 1 175 ? -2.333 12.136 23.442 1.00 59.19 175 ASP A N 1
ATOM 1286 C CA . ASP A 1 175 ? -1.443 13.026 22.694 1.00 59.19 175 ASP A CA 1
ATOM 1287 C C . ASP A 1 175 ? -2.308 14.057 21.932 1.00 59.19 175 ASP A C 1
ATOM 1289 O O . ASP A 1 175 ? -2.815 13.780 20.848 1.00 59.19 175 ASP A O 1
ATOM 1293 N N . ALA A 1 176 ? -2.519 15.240 22.519 1.00 48.66 176 ALA A N 1
ATOM 1294 C CA . ALA A 1 176 ? -3.597 16.204 22.223 1.00 48.66 176 ALA A CA 1
ATOM 1295 C C . ALA A 1 176 ? -3.699 16.810 20.795 1.00 48.66 176 ALA A C 1
ATOM 1297 O O . ALA A 1 176 ? -4.457 17.756 20.584 1.00 48.66 176 ALA A O 1
ATOM 1298 N N . THR A 1 177 ? -2.999 16.295 19.789 1.00 54.78 177 THR A N 1
ATOM 1299 C CA . THR A 1 177 ? -3.062 16.792 18.408 1.00 54.78 177 THR A CA 1
ATOM 1300 C C . THR A 1 177 ? -2.750 15.678 17.414 1.00 54.78 177 THR A C 1
ATOM 1302 O O . THR A 1 177 ? -1.599 15.302 17.222 1.00 54.78 177 THR A O 1
ATOM 1305 N N . HIS A 1 178 ? -3.762 15.167 16.709 1.00 64.56 178 HIS A N 1
ATOM 1306 C CA . HIS A 1 178 ? -3.505 14.334 15.533 1.00 64.56 178 HIS A CA 1
ATOM 1307 C C . HIS A 1 178 ? -4.643 14.440 14.518 1.00 64.56 178 HIS A C 1
ATOM 1309 O O . HIS A 1 178 ? -5.779 14.070 14.809 1.00 64.56 178 HIS A O 1
ATOM 1315 N N . ALA A 1 179 ? -4.328 14.885 13.296 1.00 68.88 179 ALA A N 1
ATOM 1316 C CA . ALA A 1 179 ? -5.227 14.754 12.144 1.00 68.88 179 ALA A CA 1
ATOM 1317 C C . ALA A 1 179 ? -5.693 13.293 11.972 1.00 68.88 179 ALA A C 1
ATOM 1319 O O . ALA A 1 179 ? -6.849 13.036 11.655 1.00 68.88 179 ALA A O 1
ATOM 1320 N N . ASP A 1 180 ? -4.825 12.342 12.320 1.00 75.69 180 ASP A N 1
ATOM 1321 C CA . ASP A 1 180 ? -5.130 10.912 12.343 1.00 75.69 180 ASP A CA 1
ATOM 1322 C C . ASP A 1 180 ? -6.292 10.539 13.283 1.00 75.69 180 ASP A C 1
ATOM 1324 O O . ASP A 1 180 ? -7.069 9.637 12.973 1.00 75.69 180 ASP A O 1
ATOM 1328 N N . ALA A 1 181 ? -6.456 11.233 14.416 1.00 75.06 181 ALA A N 1
ATOM 1329 C CA . ALA A 1 181 ? -7.571 10.990 15.332 1.00 75.06 181 ALA A CA 1
ATOM 1330 C C . ALA A 1 181 ? -8.909 11.399 14.698 1.00 75.06 181 ALA A C 1
ATOM 1332 O O . ALA A 1 181 ? -9.906 10.692 14.851 1.00 75.06 181 ALA A O 1
ATOM 1333 N N . MET A 1 182 ? -8.912 12.499 13.933 1.00 72.06 182 MET A N 1
ATOM 1334 C CA . MET A 1 182 ? -10.079 12.943 13.165 1.00 72.06 182 MET A CA 1
ATOM 1335 C C . MET A 1 182 ? -10.445 11.925 12.087 1.00 72.06 182 MET A C 1
ATOM 1337 O O . MET A 1 182 ? -11.615 11.563 11.975 1.00 72.06 182 MET A O 1
ATOM 1341 N N . SER A 1 183 ? -9.454 11.398 11.364 1.00 74.88 183 SER A N 1
ATOM 1342 C CA . SER A 1 183 ? -9.673 10.343 10.372 1.00 74.88 183 SER A CA 1
ATOM 1343 C C . SER A 1 183 ? -10.298 9.092 10.995 1.00 74.88 183 SER A C 1
ATOM 1345 O O . SER A 1 183 ? -11.291 8.567 10.491 1.00 74.88 183 SER A O 1
ATOM 1347 N N . VAL A 1 184 ? -9.760 8.618 12.126 1.00 77.12 184 VAL A N 1
ATOM 1348 C CA . VAL A 1 184 ? -10.286 7.438 12.835 1.00 77.12 184 VAL A CA 1
ATOM 1349 C C . VAL A 1 184 ? -11.715 7.679 13.333 1.00 77.12 184 VAL A C 1
ATOM 1351 O O . VAL A 1 184 ? -12.575 6.811 13.166 1.00 77.12 184 VAL A O 1
ATOM 1354 N N . ALA A 1 185 ? -11.996 8.857 13.895 1.00 74.62 185 ALA A N 1
ATOM 1355 C CA . ALA A 1 185 ? -13.333 9.232 14.348 1.00 74.62 185 ALA A CA 1
ATOM 1356 C C . ALA A 1 185 ? -14.341 9.323 13.187 1.00 74.62 185 ALA A C 1
ATOM 1358 O O . ALA A 1 185 ? -15.461 8.824 13.307 1.00 74.62 185 ALA A O 1
ATOM 1359 N N . GLU A 1 186 ? -13.943 9.891 12.043 1.00 74.50 186 GLU A N 1
ATOM 1360 C CA . GLU A 1 186 ? -14.775 9.959 10.837 1.00 74.50 186 GLU A CA 1
ATOM 1361 C C . GLU A 1 186 ? -15.127 8.556 10.323 1.00 74.50 186 GLU A C 1
ATOM 1363 O O . GLU A 1 186 ? -16.286 8.277 10.007 1.00 74.50 186 GLU A O 1
ATOM 1368 N N . ILE A 1 187 ? -14.149 7.645 10.285 1.00 75.94 187 ILE A N 1
ATOM 1369 C CA . ILE A 1 187 ? -14.360 6.253 9.869 1.00 75.94 187 ILE A CA 1
ATOM 1370 C C . ILE A 1 187 ? -15.336 5.550 10.818 1.00 75.94 187 ILE A C 1
ATOM 1372 O O . ILE A 1 187 ? -16.278 4.911 10.348 1.00 75.94 187 ILE A O 1
ATOM 137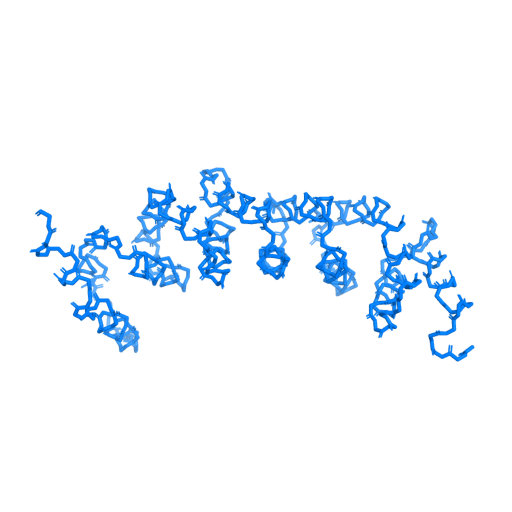6 N N . LEU A 1 188 ? -15.159 5.700 12.137 1.00 70.38 188 LEU A N 1
ATOM 1377 C CA . LEU A 1 188 ? -16.066 5.148 13.153 1.00 70.38 188 LEU A CA 1
ATOM 1378 C C . LEU A 1 188 ? -17.501 5.693 13.019 1.00 70.38 188 LEU A C 1
ATOM 1380 O O . LEU A 1 188 ? -18.462 4.937 13.188 1.00 70.38 188 LEU A O 1
ATOM 1384 N N . GLY A 1 189 ? -17.647 6.975 12.675 1.00 65.75 189 GLY A N 1
ATOM 1385 C CA . GLY A 1 189 ? -18.938 7.596 12.379 1.00 65.75 189 GLY A CA 1
ATOM 1386 C C . GLY A 1 189 ? -19.599 6.998 11.136 1.00 65.75 189 GLY A C 1
ATOM 1387 O O . GLY A 1 189 ? -20.755 6.578 11.193 1.00 65.75 189 GLY A O 1
ATOM 1388 N N . LYS A 1 190 ? -18.852 6.867 10.030 1.00 68.44 190 LYS A N 1
ATOM 1389 C CA . LYS A 1 190 ? -19.350 6.296 8.762 1.00 68.44 190 LYS A CA 1
ATOM 1390 C C . LYS A 1 190 ? -19.816 4.845 8.886 1.00 68.44 190 LYS A C 1
ATOM 1392 O O . LYS A 1 190 ? -20.766 4.455 8.215 1.00 68.44 190 LYS A O 1
ATOM 1397 N N . ILE A 1 191 ? -19.181 4.036 9.738 1.00 64.12 191 ILE A N 1
ATOM 1398 C CA . ILE A 1 191 ? -19.595 2.638 9.960 1.00 64.12 191 ILE A CA 1
ATOM 1399 C C . ILE A 1 191 ? -20.807 2.498 10.898 1.00 64.12 191 ILE A C 1
ATOM 1401 O O . ILE A 1 191 ? -21.239 1.372 11.153 1.00 64.12 191 ILE A O 1
ATOM 1405 N N . GLY A 1 192 ? -21.355 3.606 11.417 1.00 55.59 192 GLY A N 1
ATOM 1406 C CA . GLY A 1 192 ? -22.518 3.603 12.310 1.00 55.59 192 GLY A CA 1
ATOM 1407 C C . GLY A 1 192 ? -22.237 2.963 13.671 1.00 55.59 192 GLY A C 1
ATOM 1408 O O . GLY A 1 192 ? -23.152 2.472 14.334 1.00 55.59 192 GLY A O 1
ATOM 1409 N N . SER A 1 193 ? -20.969 2.917 14.090 1.00 47.53 193 SER A N 1
ATOM 1410 C CA . SER A 1 193 ? -20.607 2.354 15.385 1.00 47.53 193 SER A CA 1
ATOM 1411 C C . SER A 1 193 ? -21.149 3.263 16.486 1.00 47.53 193 SER A C 1
ATOM 1413 O O . SER A 1 193 ? -20.649 4.367 16.690 1.00 47.53 193 SER A O 1
ATOM 1415 N N . LYS A 1 194 ? -22.127 2.768 17.260 1.00 41.56 194 LYS A N 1
ATOM 1416 C CA . LYS A 1 194 ? -22.632 3.403 18.500 1.00 41.56 194 LYS A CA 1
ATOM 1417 C C . LYS A 1 194 ? -21.534 3.715 19.526 1.00 41.56 194 LYS A C 1
ATOM 1419 O O . LYS A 1 194 ? -21.804 4.322 20.554 1.00 41.56 194 LYS A O 1
ATOM 1424 N N . ALA A 1 195 ? -20.313 3.250 19.281 1.00 36.25 195 ALA A N 1
ATOM 1425 C CA . ALA A 1 195 ? -19.193 3.389 20.178 1.00 36.25 195 ALA A CA 1
ATOM 1426 C C . ALA A 1 195 ? -18.299 4.608 19.919 1.00 36.25 195 ALA A C 1
ATOM 1428 O O . ALA A 1 195 ? -17.227 4.694 20.512 1.00 36.25 195 ALA A O 1
ATOM 1429 N N . ALA A 1 196 ? -18.756 5.572 19.119 1.00 38.16 196 ALA A N 1
ATOM 1430 C CA . ALA A 1 196 ? -18.410 6.965 19.378 1.00 38.16 196 ALA A CA 1
ATOM 1431 C C . ALA A 1 196 ? -19.098 7.406 20.690 1.00 38.16 196 ALA A C 1
ATOM 1433 O O . ALA A 1 196 ? -20.091 8.125 20.668 1.00 38.16 196 ALA A O 1
ATOM 1434 N N . VAL A 1 197 ? -18.643 6.911 21.845 1.00 36.88 197 VAL A N 1
ATOM 1435 C CA . VAL A 1 197 ? -19.082 7.444 23.148 1.00 36.88 197 VAL A CA 1
ATOM 1436 C C . VAL A 1 197 ? -18.188 8.640 23.496 1.00 36.88 197 VAL A C 1
ATOM 1438 O O . VAL A 1 197 ? -17.064 8.736 23.011 1.00 36.88 197 VAL A O 1
ATOM 1441 N N . PRO A 1 198 ? -18.723 9.605 24.247 1.00 38.88 198 PRO A N 1
ATOM 1442 C CA . PRO A 1 198 ? -18.901 10.965 23.770 1.00 38.88 198 PRO A CA 1
ATOM 1443 C C . PRO A 1 198 ? -17.571 11.698 23.510 1.00 38.88 198 PRO A C 1
ATOM 1445 O O . PRO A 1 198 ? -16.688 11.754 24.360 1.00 38.88 198 PRO A O 1
ATOM 1448 N N . VAL A 1 199 ? -17.523 12.442 22.401 1.00 38.44 199 VAL A N 1
ATOM 1449 C CA . VAL A 1 199 ? -16.529 13.495 22.071 1.00 38.44 199 VAL A CA 1
ATOM 1450 C C . VAL A 1 199 ? -16.309 14.515 23.220 1.00 38.44 199 VAL A C 1
ATOM 1452 O O . VAL A 1 199 ? -15.410 15.346 23.171 1.00 38.44 199 VAL A O 1
ATOM 1455 N N . GLN A 1 200 ? -17.112 14.449 24.286 1.00 36.59 200 GLN A N 1
ATOM 1456 C CA . GLN A 1 200 ? -17.037 15.281 25.482 1.00 36.59 200 GLN A CA 1
ATOM 1457 C C . GLN A 1 200 ? -15.745 15.100 26.297 1.00 36.59 200 GLN A C 1
ATOM 1459 O O . GLN A 1 200 ? -15.334 16.068 26.930 1.00 36.59 200 GLN A O 1
ATOM 1464 N N . GLU A 1 201 ? -15.063 13.946 26.257 1.00 34.84 201 GLU A N 1
ATOM 1465 C CA . GLU A 1 201 ? -13.779 13.795 26.975 1.00 34.84 201 GLU A CA 1
ATOM 1466 C C . GLU A 1 201 ? -12.578 14.423 26.244 1.00 34.84 201 GLU A C 1
ATOM 1468 O O . GLU A 1 201 ? -11.581 14.755 26.880 1.00 34.84 201 GLU A O 1
ATOM 1473 N N . LEU A 1 202 ? -12.698 14.706 24.940 1.00 37.91 202 LEU A N 1
ATOM 1474 C CA . LEU A 1 202 ? -11.693 15.449 24.160 1.00 37.91 202 LEU A CA 1
ATOM 1475 C C . LEU A 1 202 ? -11.813 16.979 24.332 1.00 37.91 202 LEU A C 1
ATOM 1477 O O . LEU A 1 202 ? -11.068 17.736 23.716 1.00 37.91 202 LEU A O 1
ATOM 1481 N N . ASN A 1 203 ? -12.755 17.451 25.158 1.00 33.25 203 ASN A N 1
ATOM 1482 C CA . ASN A 1 203 ? -13.175 18.851 25.240 1.00 33.25 203 ASN A CA 1
ATOM 1483 C C . ASN A 1 203 ? -12.709 19.572 26.521 1.00 33.25 203 ASN A C 1
ATOM 1485 O O . ASN A 1 203 ? -13.474 20.338 27.108 1.00 33.25 203 ASN A O 1
ATOM 1489 N N . LYS A 1 204 ? -11.466 19.361 26.974 1.00 34.31 204 LYS A N 1
ATOM 1490 C CA . LYS A 1 204 ? -10.832 20.311 27.906 1.00 34.31 204 LYS A CA 1
ATOM 1491 C C . LYS A 1 204 ? -10.043 21.337 27.083 1.00 34.31 204 LYS A C 1
ATOM 1493 O O . LYS A 1 204 ? -8.999 20.985 26.544 1.00 34.31 204 LYS A O 1
ATOM 1498 N N . PRO A 1 205 ? -10.558 22.568 26.911 1.00 35.69 205 PRO A N 1
ATOM 1499 C CA . PRO A 1 205 ? -9.952 23.544 26.020 1.00 35.69 205 PRO A CA 1
ATOM 1500 C C . PRO A 1 205 ? -8.679 24.121 26.642 1.00 35.69 205 PRO A C 1
ATOM 1502 O O . PRO A 1 205 ? -8.733 24.686 27.734 1.00 35.69 205 PRO A O 1
ATOM 1505 N N . GLU A 1 206 ? -7.560 24.066 25.919 1.00 35.62 206 GLU A N 1
ATOM 1506 C CA . GLU A 1 206 ? -6.556 25.123 26.043 1.00 35.62 206 GLU A CA 1
ATOM 1507 C C . GLU A 1 206 ? -6.977 26.323 25.174 1.00 35.62 206 GLU A C 1
ATOM 1509 O O . GLU A 1 206 ? -7.538 26.133 24.085 1.00 35.62 206 GLU A O 1
ATOM 1514 N N . PRO A 1 207 ? -6.769 27.571 25.628 1.00 30.16 207 PRO A N 1
ATOM 1515 C CA . PRO A 1 207 ? -7.288 28.740 24.927 1.00 30.16 207 PRO A CA 1
ATOM 1516 C C . PRO A 1 207 ? -6.533 28.980 23.608 1.00 30.16 207 PRO A C 1
ATOM 1518 O O . PRO A 1 207 ? -5.344 29.285 23.628 1.00 30.16 207 PRO A O 1
ATOM 1521 N N . GLY A 1 208 ? -7.227 28.906 22.461 1.00 40.59 208 GLY A N 1
ATOM 1522 C CA . GLY A 1 208 ? -6.723 29.486 21.202 1.00 40.59 208 GLY A CA 1
ATOM 1523 C C . GLY A 1 208 ? -7.097 28.822 19.869 1.00 40.59 208 GLY A C 1
ATOM 1524 O O . GLY A 1 208 ? -6.780 29.386 18.823 1.00 40.59 208 GLY A O 1
ATOM 1525 N N . MET A 1 209 ? -7.753 27.657 19.830 1.00 41.19 209 MET A N 1
ATOM 1526 C CA . MET A 1 209 ? -7.886 26.918 18.562 1.00 41.19 209 MET A CA 1
ATOM 1527 C C . MET A 1 209 ? -9.188 27.142 17.777 1.00 41.19 209 MET A C 1
ATOM 1529 O O . MET A 1 209 ? -10.290 26.881 18.253 1.00 41.19 209 MET A O 1
ATOM 1533 N N . LYS A 1 210 ? -9.013 27.449 16.482 1.00 38.06 210 LYS A N 1
ATOM 1534 C CA . LYS A 1 210 ? -10.004 27.411 15.383 1.00 38.06 210 LYS A CA 1
ATOM 1535 C C . LYS A 1 210 ? -10.530 25.990 15.050 1.00 38.06 210 LYS A C 1
ATOM 1537 O O . LYS A 1 210 ? -11.255 25.815 14.081 1.00 38.06 210 LYS A O 1
ATOM 1542 N N . MET A 1 211 ? -10.177 24.968 15.841 1.00 39.22 211 MET A N 1
ATOM 1543 C CA . MET A 1 211 ? -10.475 23.538 15.609 1.00 39.22 211 MET A CA 1
ATOM 1544 C C . MET A 1 211 ? -11.921 23.111 15.937 1.00 39.22 211 MET A C 1
ATOM 1546 O O . MET A 1 211 ? -12.294 21.964 15.701 1.00 39.22 211 MET A O 1
ATOM 1550 N N . ARG A 1 212 ? -12.746 24.019 16.471 1.00 39.94 212 ARG A N 1
ATOM 1551 C CA . ARG A 1 212 ? -14.105 23.710 16.946 1.00 39.94 212 ARG A CA 1
ATOM 1552 C C . ARG A 1 212 ? -15.106 23.484 15.805 1.00 39.94 212 ARG A C 1
ATOM 1554 O O . ARG A 1 212 ? -15.925 22.578 15.885 1.00 39.94 212 ARG A O 1
ATOM 1561 N N . GLU A 1 213 ? -14.979 24.233 14.711 1.00 36.66 213 GLU A N 1
ATOM 1562 C CA . GLU A 1 213 ? -15.931 24.194 13.589 1.00 36.66 213 GLU A CA 1
ATOM 1563 C C . GLU A 1 213 ? -15.877 22.871 12.804 1.00 36.66 213 GLU A C 1
ATOM 1565 O O . GLU A 1 213 ? -16.919 22.310 12.479 1.00 36.66 213 GLU A O 1
ATOM 1570 N N . GLY A 1 214 ? -14.684 22.301 12.588 1.00 37.00 214 GLY A N 1
ATOM 1571 C CA . GLY A 1 214 ? -14.534 21.017 11.886 1.00 37.00 214 GLY A CA 1
ATOM 1572 C C . GLY A 1 214 ? -15.007 19.806 12.702 1.00 37.00 214 GLY A C 1
ATOM 1573 O O . GLY A 1 214 ? -15.548 18.849 12.147 1.00 37.00 214 GLY A O 1
ATOM 1574 N N . MET A 1 215 ? -14.857 19.853 14.032 1.00 38.06 215 MET A N 1
ATOM 1575 C CA . MET A 1 215 ? -15.395 18.824 14.930 1.00 38.06 215 MET A CA 1
ATOM 1576 C C . MET A 1 215 ? -16.914 18.930 15.064 1.00 38.06 215 MET A C 1
ATOM 1578 O O . MET A 1 215 ? -17.587 17.903 15.087 1.00 38.06 215 MET A O 1
ATOM 1582 N N . ASP A 1 216 ? -17.471 20.141 15.100 1.00 38.81 216 ASP A N 1
ATOM 1583 C CA . ASP A 1 216 ? -18.919 20.353 15.127 1.00 38.81 216 ASP A CA 1
ATOM 1584 C C . ASP A 1 216 ? -19.588 19.986 13.786 1.00 38.81 216 ASP A C 1
ATOM 1586 O O . ASP A 1 216 ? -20.687 19.431 13.786 1.00 38.81 216 ASP A O 1
ATOM 1590 N N . GLU A 1 217 ? -18.902 20.153 12.650 1.00 38.16 217 GLU A N 1
ATOM 1591 C CA . GLU A 1 217 ? -19.364 19.661 11.344 1.00 38.16 217 GLU A CA 1
ATOM 1592 C C . GLU A 1 217 ? -19.339 18.124 11.262 1.00 38.16 217 GLU A C 1
ATOM 1594 O O . GLU A 1 217 ? -20.302 17.503 10.797 1.00 38.16 217 GLU A O 1
ATOM 1599 N N . ALA A 1 218 ? -18.280 17.486 11.777 1.00 38.38 218 ALA A N 1
ATOM 1600 C CA . ALA A 1 218 ? -18.235 16.033 11.925 1.00 38.38 218 ALA A CA 1
ATOM 1601 C C . ALA A 1 218 ? -19.367 15.543 12.846 1.00 38.38 218 ALA A C 1
ATOM 1603 O O . ALA A 1 218 ? -20.082 14.609 12.490 1.00 38.38 218 ALA A O 1
ATOM 1604 N N . ARG A 1 219 ? -19.621 16.229 13.972 1.00 39.38 219 ARG A N 1
ATOM 1605 C CA . ARG A 1 219 ? -20.753 15.965 14.884 1.00 39.38 219 ARG A CA 1
ATOM 1606 C C . ARG A 1 219 ? -22.117 16.145 14.210 1.00 39.38 219 ARG A C 1
ATOM 1608 O O . ARG A 1 219 ? -23.020 15.363 14.491 1.00 39.38 219 ARG A O 1
ATOM 1615 N N . GLY A 1 220 ? -22.263 17.118 13.310 1.00 38.69 220 GLY A N 1
ATOM 1616 C CA . GLY A 1 220 ? -23.478 17.339 12.519 1.00 38.69 220 GLY A CA 1
ATOM 1617 C C . GLY A 1 220 ? -23.748 16.230 11.496 1.00 38.69 220 GLY A C 1
ATOM 1618 O O . GLY A 1 220 ? -24.898 15.842 11.297 1.00 38.69 220 GLY A O 1
ATOM 1619 N N . LYS A 1 221 ? -22.694 15.652 10.901 1.00 38.44 221 LYS A N 1
ATOM 1620 C CA . LYS A 1 221 ? -22.790 14.497 9.983 1.00 38.44 221 LYS A CA 1
ATOM 1621 C C . LYS A 1 221 ? -22.947 13.154 10.711 1.00 38.44 221 LYS A C 1
ATOM 1623 O O . LYS A 1 221 ? -23.544 12.238 10.156 1.00 38.44 221 LYS A O 1
ATOM 1628 N N . ILE A 1 222 ? -22.499 13.053 11.967 1.00 43.44 222 ILE A N 1
ATOM 1629 C CA . ILE A 1 222 ? -22.689 11.892 12.869 1.00 43.44 222 ILE A CA 1
ATOM 1630 C C . ILE A 1 222 ? -24.158 11.762 13.359 1.00 43.44 222 ILE A C 1
ATOM 1632 O O . ILE A 1 222 ? -24.499 10.853 14.112 1.00 43.44 222 ILE A O 1
ATOM 1636 N N . GLY A 1 223 ? -25.069 12.617 12.885 1.00 42.06 223 GLY A N 1
ATOM 1637 C CA . GLY A 1 223 ? -26.483 12.631 13.267 1.00 42.06 223 GLY A CA 1
ATOM 1638 C C . GLY A 1 223 ? -27.483 12.667 12.108 1.00 42.06 223 GLY A C 1
ATOM 1639 O O . GLY A 1 223 ? -28.499 13.349 12.239 1.00 42.06 223 GLY A O 1
ATOM 1640 N N . SER A 1 224 ? -27.262 11.971 10.983 1.00 34.69 224 SER A N 1
ATOM 1641 C CA . SER A 1 224 ? -28.320 11.846 9.964 1.00 34.69 224 SER A CA 1
ATOM 1642 C C . SER A 1 224 ? -29.356 10.777 10.348 1.00 34.69 224 SER A C 1
ATOM 1644 O O . SER A 1 224 ? -29.046 9.704 10.874 1.00 34.69 224 SER A O 1
ATOM 1646 N N . LYS A 1 225 ? -30.631 11.115 10.135 1.00 41.09 225 LYS A N 1
ATOM 1647 C CA . LYS A 1 225 ? -31.831 10.401 10.603 1.00 41.09 225 LYS A CA 1
ATOM 1648 C C . LYS A 1 225 ? -31.907 8.919 10.199 1.00 41.09 225 LYS A C 1
ATOM 1650 O O . LYS A 1 225 ? -32.668 8.183 10.826 1.00 41.09 225 LYS A O 1
ATOM 1655 N N . GLU A 1 226 ? -31.129 8.460 9.217 1.00 36.66 226 GLU A N 1
ATOM 1656 C CA . GLU A 1 226 ? -31.110 7.057 8.781 1.00 36.66 226 GLU A CA 1
ATOM 1657 C C . GLU A 1 226 ? -30.536 6.090 9.835 1.00 36.66 226 GLU A C 1
ATOM 1659 O O . GLU A 1 226 ? -30.973 4.943 9.927 1.00 36.66 226 GLU A O 1
ATOM 1664 N N . ALA A 1 227 ? -29.610 6.540 10.691 1.00 38.53 227 ALA A N 1
ATOM 1665 C CA . ALA A 1 227 ? -29.097 5.712 11.790 1.00 38.53 227 ALA A CA 1
ATOM 1666 C C . ALA A 1 227 ? -30.149 5.483 12.897 1.00 38.53 227 ALA A C 1
ATOM 1668 O O . ALA A 1 227 ? -30.090 4.495 13.630 1.00 38.53 227 ALA A O 1
ATOM 1669 N N . VAL A 1 228 ? -31.134 6.382 13.005 1.00 34.94 228 VAL A N 1
ATOM 1670 C CA . VAL A 1 228 ? -32.221 6.317 13.994 1.00 34.94 228 VAL A CA 1
ATOM 1671 C C . VAL A 1 228 ? -33.351 5.399 13.520 1.00 34.94 228 VAL A C 1
ATOM 1673 O O . VAL A 1 228 ? -33.934 4.682 14.334 1.00 34.94 228 VAL A O 1
ATOM 1676 N N . SER A 1 229 ? -33.649 5.360 12.218 1.00 32.56 229 SER A N 1
ATOM 1677 C CA . SER A 1 229 ? -34.675 4.461 11.669 1.00 32.56 229 SER A CA 1
ATOM 1678 C C . SER A 1 229 ? -34.244 2.992 11.688 1.00 32.56 229 SER A C 1
ATOM 1680 O O . SER A 1 229 ? -35.072 2.131 11.978 1.00 32.56 229 SER A O 1
ATOM 1682 N N . ALA A 1 230 ? -32.951 2.699 11.509 1.00 32.28 230 ALA A N 1
ATOM 1683 C CA . ALA A 1 230 ? -32.413 1.340 11.640 1.00 32.28 230 ALA A CA 1
ATOM 1684 C C . ALA A 1 230 ? -32.468 0.774 13.080 1.00 32.28 230 ALA A C 1
ATOM 1686 O O . ALA A 1 230 ? -32.245 -0.417 13.277 1.00 32.28 230 ALA A O 1
ATOM 1687 N N . LEU A 1 231 ? -32.782 1.600 14.089 1.00 32.56 231 LEU A N 1
ATOM 1688 C CA . LEU A 1 231 ? -32.872 1.205 15.503 1.00 32.56 231 LEU A CA 1
ATOM 1689 C C . LEU A 1 231 ? -34.298 1.125 16.060 1.00 32.56 231 LEU A C 1
ATOM 1691 O O . LEU A 1 231 ? -34.462 0.759 17.220 1.00 32.56 231 LEU A O 1
ATOM 1695 N N . LYS A 1 232 ? -35.327 1.445 15.267 1.00 29.61 232 LYS A N 1
ATOM 1696 C CA . LYS A 1 232 ? -36.741 1.314 15.670 1.00 29.61 232 LYS A CA 1
ATOM 1697 C C . LYS A 1 232 ? -37.433 0.057 15.121 1.00 29.61 232 LYS A C 1
ATOM 1699 O O . LYS A 1 232 ? -38.646 -0.058 15.259 1.00 29.61 232 LYS A O 1
ATOM 1704 N N . GLY A 1 233 ? -36.690 -0.864 14.507 1.00 34.75 233 GLY A N 1
ATOM 1705 C CA . GLY A 1 233 ? -37.245 -2.037 13.821 1.00 34.75 233 GLY A CA 1
ATOM 1706 C C . GLY A 1 233 ? -36.561 -3.372 14.124 1.00 34.75 233 GLY A C 1
ATOM 1707 O O . GLY A 1 233 ? -36.540 -4.224 13.241 1.00 34.75 233 GLY A O 1
ATOM 1708 N N . ALA A 1 234 ? -35.998 -3.551 15.321 1.00 32.12 234 ALA A N 1
ATOM 1709 C CA . ALA A 1 234 ? -35.573 -4.856 15.835 1.00 32.12 234 ALA A CA 1
ATOM 1710 C C . ALA A 1 234 ? -36.116 -5.049 17.252 1.00 32.12 234 ALA A C 1
ATOM 1712 O O . ALA A 1 234 ? -36.002 -4.080 18.039 1.00 32.12 234 ALA A O 1
#

Foldseek 3Di:
DPLLDLVLLVVLLCQLQPPPRDLQSNLVSLVSLVVSVDPSSLVSLVVCLVVLLVVLVVLQQPPPPDPSNVSSLLSNLVSLLSNLDPSSLVSLLCQLQDQRGDLVSNLSSLLSLLSSLDLSSLVSLLVQLQDPPGDLSSNLSSLLSLLSSPDPSSLVSLVVSVVSLVVSLVVCLVPLDDPSNVSSLLSCLVSLPPPPPDPVSNPPDDPDDPCPVVVVVSVVSSDDCVSVVVPVPD

Secondary structure (DSSP, 8-state):
--TT-HHHHHHHHHHHH-TT--HHHHHHHHHHHHHH--HHHHHHHHHTHHHHHHHHHHHTT-S---HHHHHHHHHHHHHHHHH--HHHHHHHHHHHT-TTS-HHHHHHHHHHHHHH--HHHHHHHHHHHH-TTS-HHHHHHHHHHHHHH--HHHHHHHHHTHHHHHHHHHHHHTSS--HHHHHHHHHHHHTT-TT---GGGG--PPTT-TTHHHHHHHHHHTT-THHHHTTS--

Mean predicted aligned error: 11.04 Å